Protein AF-A0A257RA95-F1 (afdb_monomer_lite)

Radius of gyration: 23.78 Å; chains: 1; bounding box: 56×45×67 Å

Secondary structure (DSSP, 8-state):
-EEEETT---SS-HHHHHHHHHHHHHHHSS-----EEESSSS-EEE-SS-PPP---EEEE-SSTTTT-EEEEEE---HHHHTT-EEEEE-GGG-SHHHHHHHHHHHHHHHTTTT-SSEEEEEEEEESSHHHHHHHHHHHHTTTTTTS-SS--TT---EE-HHHHHHHHHHHHHSSBBTTTBBS-SEEEEEEEEEEE-TT-EEEEEEEE-SS--EEEEEEETTEEEE----S-GGGGPPP--GGGS-S--EEEESSS-HHHHHHHHTTS-TT--EEEES--EE--HHHHHHHHHHHHTT----HHHHHS-EE-B-PPPPPTTSS-S---B--GGGSHHHHHHHHHTT----

Foldseek 3Di:
DKEAAQPDDDPDDPQVVVQVVQQCCQVVDLFDQDDWDDPDPPDTDGPVRNDDDDDDYHYDDDPVCNQKIKDKDFPDDPQQVVQKDKDWDWPVCPDPVSVLVVLLVSLVVNACQQFDPWAKEKEKADADRVRQSVVSVCVQLVVCVPAACDDDPVFAKHWPPVVFVVSLQSQQPNQRARPQGGGRNYPTYTYMYGGHDNGTIMMIIGTDHPPSDMKMWMQGPVGTGIHDDDPCPVVVDDPDDVVNVDDDEAEAELPDFPVVSVVVVVVDDPPHHYDYDDDAAEDEDVRLVVQVVCVVVVVFHDVNQQGHAYFHWDFGHAPPPHPGGDIDGHRPVSCVVRCVVNVVSRGNPD

Sequence (350 aa):
FGKKGQRVWVDCDEEEALSYGVFRTFTERNLRYSQMAPLSMFEEKNTGNNLPVQFDILAAPGEHHAEEFEFMFIAKGGGSANKSFLYQETRAVLTPEKLMAFIEAKAKTLGTSACPPYHLSIVIGGTSAELTMKTVKLASTKWLDELPTQGSTAGHAFRDIEMEQKVLEMTRHIGIGAQFGGKYFCHDVRVIRLPRHGASLPVGIGVSCSADRQVKAKITREGVFLERLETDPAQYLPEITDQHLGGEVVKIDLNQPMKQILAQLSQHPVKTRVALTGTIVVARDIAHAELKKRLDRGEGLPDYLKNHPVYYAGPAKTPAGLPTGSFGPTTAGRMDSYVDEFQKAGGSLI

Structure (mmCIF, N/CA/C/O backbone):
data_AF-A0A257RA95-F1
#
_entry.id   AF-A0A257RA95-F1
#
loop_
_atom_site.group_PDB
_atom_site.id
_atom_site.type_symbol
_atom_site.label_atom_id
_atom_site.label_alt_id
_atom_site.label_comp_id
_atom_site.label_asym_id
_atom_site.label_entity_id
_atom_site.label_seq_id
_atom_site.pdbx_PDB_ins_code
_atom_site.Cartn_x
_atom_site.Cartn_y
_atom_site.Cartn_z
_atom_site.occupancy
_atom_site.B_iso_or_equiv
_atom_site.auth_seq_id
_atom_site.auth_comp_id
_atom_site.auth_asym_id
_atom_site.auth_atom_id
_atom_site.pdbx_PDB_model_num
ATOM 1 N N . PHE A 1 1 ? 0.261 -5.315 -15.802 1.00 93.19 1 PHE A N 1
ATOM 2 C CA . PHE A 1 1 ? 1.429 -4.959 -16.632 1.00 93.19 1 PHE A CA 1
ATOM 3 C C . PHE A 1 1 ? 1.753 -6.159 -17.499 1.00 93.19 1 PHE A C 1
ATOM 5 O O . PHE A 1 1 ? 1.633 -7.271 -17.000 1.00 93.19 1 PHE A O 1
ATOM 12 N N . GLY A 1 2 ? 2.153 -5.968 -18.749 1.00 93.00 2 GLY A N 1
ATOM 13 C CA . GLY A 1 2 ? 2.580 -7.063 -19.611 1.00 93.00 2 GLY A CA 1
ATOM 14 C C . GLY A 1 2 ? 3.482 -6.608 -20.747 1.00 93.00 2 GLY A C 1
ATOM 15 O O . GLY A 1 2 ? 3.614 -5.412 -21.017 1.00 93.00 2 GLY A O 1
ATOM 16 N N . LYS A 1 3 ? 4.106 -7.581 -21.401 1.00 93.88 3 LYS A N 1
ATOM 17 C CA . LYS A 1 3 ? 4.891 -7.406 -22.618 1.00 93.88 3 LYS A CA 1
ATOM 18 C C . LYS A 1 3 ? 4.415 -8.407 -23.661 1.00 93.88 3 LYS A C 1
ATOM 20 O O . LYS A 1 3 ? 4.450 -9.607 -23.415 1.00 93.88 3 LYS A O 1
ATOM 25 N N . LYS A 1 4 ? 3.977 -7.913 -24.815 1.00 95.44 4 LYS A N 1
ATOM 26 C CA . LYS A 1 4 ? 3.520 -8.737 -25.935 1.00 95.44 4 LYS A CA 1
ATOM 27 C C . LYS A 1 4 ? 4.611 -8.831 -26.993 1.00 95.44 4 LYS A C 1
ATOM 29 O O . LYS A 1 4 ? 5.036 -7.804 -27.530 1.00 95.44 4 LYS A O 1
ATOM 34 N N . GLY A 1 5 ? 5.062 -10.048 -27.279 1.00 95.44 5 GLY A N 1
ATOM 35 C CA . GLY A 1 5 ? 5.982 -10.331 -28.370 1.00 95.44 5 GLY A CA 1
ATOM 36 C C . GLY A 1 5 ? 5.391 -9.949 -29.728 1.00 95.44 5 GLY A C 1
ATOM 37 O O . GLY A 1 5 ? 4.196 -10.097 -29.971 1.00 95.44 5 GLY A O 1
ATOM 38 N N . GLN A 1 6 ? 6.237 -9.462 -30.636 1.00 94.06 6 GLN A N 1
ATOM 39 C CA . GLN A 1 6 ? 5.827 -8.998 -31.971 1.00 94.06 6 GLN A CA 1
ATOM 40 C C . GLN A 1 6 ? 5.177 -10.076 -32.866 1.00 94.06 6 GLN A C 1
ATOM 42 O O . GLN A 1 6 ? 4.555 -9.735 -33.869 1.00 94.06 6 GLN A O 1
ATOM 47 N N . ARG A 1 7 ? 5.317 -11.366 -32.529 1.00 94.00 7 ARG A N 1
ATOM 48 C CA . ARG A 1 7 ? 4.711 -12.509 -33.239 1.00 94.00 7 ARG A CA 1
ATOM 49 C C . ARG A 1 7 ? 3.554 -13.146 -32.463 1.00 94.00 7 ARG A C 1
ATOM 51 O O . ARG A 1 7 ? 3.122 -14.241 -32.809 1.00 94.00 7 ARG A O 1
ATOM 58 N N . VAL A 1 8 ? 3.065 -12.490 -31.412 1.00 94.69 8 VAL A N 1
ATOM 59 C CA . VAL A 1 8 ? 1.859 -12.909 -30.695 1.00 94.69 8 VAL A CA 1
ATOM 60 C C . VAL A 1 8 ? 0.660 -12.168 -31.273 1.00 94.69 8 VAL A C 1
ATOM 62 O O . VAL A 1 8 ? 0.586 -10.939 -31.211 1.00 94.69 8 VAL A O 1
ATOM 65 N N . TRP A 1 9 ? -0.299 -12.927 -31.796 1.00 94.44 9 TRP A N 1
ATOM 66 C CA . TRP A 1 9 ? -1.580 -12.410 -32.264 1.00 94.44 9 TRP A CA 1
ATOM 67 C C . TRP A 1 9 ? -2.702 -12.924 -31.370 1.00 94.44 9 TRP A C 1
ATOM 69 O O . TRP A 1 9 ? -2.791 -14.121 -31.102 1.00 94.44 9 TRP A O 1
ATOM 79 N N . VAL A 1 10 ? -3.544 -12.003 -30.908 1.00 95.06 10 VAL A N 1
ATOM 80 C CA . VAL A 1 10 ? -4.719 -12.289 -30.085 1.00 95.06 10 VAL A CA 1
ATOM 81 C C . VAL A 1 10 ? -5.939 -11.813 -30.860 1.00 95.06 10 VAL A C 1
ATOM 83 O O . VAL A 1 10 ? -6.012 -10.646 -31.231 1.00 95.06 10 VAL A O 1
ATOM 86 N N . ASP A 1 11 ? -6.868 -12.727 -31.132 1.00 95.06 11 ASP A N 1
ATOM 87 C CA . ASP A 1 11 ? -8.057 -12.487 -31.966 1.00 95.06 11 ASP A CA 1
ATOM 88 C C . ASP A 1 11 ? -9.250 -11.941 -31.150 1.00 95.06 11 ASP A C 1
ATOM 90 O O . ASP A 1 11 ? -10.409 -12.271 -31.385 1.00 95.06 11 ASP A O 1
ATOM 94 N N . CYS A 1 12 ? -8.964 -11.158 -30.105 1.00 95.19 12 CYS A N 1
ATOM 95 C CA . CYS A 1 12 ? -9.964 -10.520 -29.251 1.00 95.19 12 CYS A CA 1
ATOM 96 C C . CYS A 1 12 ? -9.406 -9.259 -28.574 1.00 95.19 12 CYS A C 1
ATOM 98 O O . CYS A 1 12 ? -8.215 -8.956 -28.673 1.00 95.19 12 CYS A O 1
ATOM 100 N N . ASP A 1 13 ? -10.273 -8.531 -27.866 1.00 96.75 13 ASP A N 1
ATOM 101 C CA . ASP A 1 13 ? -9.854 -7.445 -26.983 1.00 96.75 13 ASP A CA 1
ATOM 102 C C . ASP A 1 13 ? -9.179 -8.020 -25.722 1.00 96.75 13 ASP A C 1
ATOM 104 O O . ASP A 1 13 ? -9.799 -8.672 -24.874 1.00 96.75 13 ASP A O 1
ATOM 108 N N . GLU A 1 14 ? -7.869 -7.794 -25.616 1.00 96.00 14 GLU A N 1
ATOM 109 C CA . GLU A 1 14 ? -7.028 -8.274 -24.517 1.00 96.00 14 GLU A CA 1
ATOM 110 C C . GLU A 1 14 ? -7.438 -7.677 -23.160 1.00 96.00 14 GLU A C 1
ATOM 112 O O . GLU A 1 14 ? -7.357 -8.361 -22.133 1.00 96.00 14 GLU A O 1
ATOM 117 N N . GLU A 1 15 ? -7.876 -6.416 -23.132 1.00 97.44 15 GLU A N 1
ATOM 118 C CA . GLU A 1 15 ? -8.305 -5.747 -21.905 1.00 97.44 15 GLU A CA 1
ATOM 119 C C . GLU A 1 15 ? -9.646 -6.298 -21.432 1.00 97.44 15 GLU A C 1
ATOM 121 O O . GLU A 1 15 ? -9.795 -6.592 -20.240 1.00 97.44 15 GLU A O 1
ATOM 126 N N . GLU A 1 16 ? -10.591 -6.517 -22.347 1.00 97.94 16 GLU A N 1
ATOM 127 C CA . GLU A 1 16 ? -11.878 -7.143 -22.037 1.00 97.94 16 GLU A CA 1
ATOM 128 C C . GLU A 1 16 ? -11.685 -8.569 -21.502 1.00 97.94 16 GLU A C 1
ATOM 130 O O . GLU A 1 16 ? -12.202 -8.912 -20.432 1.00 97.94 16 GLU A O 1
ATOM 135 N N . ALA A 1 17 ? -10.880 -9.386 -22.190 1.00 97.19 17 ALA A N 1
ATOM 136 C CA . ALA A 1 17 ? -10.634 -10.775 -21.809 1.00 97.19 17 ALA A CA 1
ATOM 137 C C . ALA A 1 17 ? -9.998 -10.892 -20.411 1.00 97.19 17 ALA A C 1
ATOM 139 O O . ALA A 1 17 ? -10.448 -11.688 -19.575 1.00 97.19 17 ALA A O 1
ATOM 140 N N . LEU A 1 18 ? -8.983 -10.071 -20.111 1.00 96.81 18 LEU A N 1
ATOM 141 C CA . LEU A 1 18 ? -8.365 -10.048 -18.781 1.00 96.81 18 LEU A CA 1
ATOM 142 C C . LEU A 1 18 ? -9.307 -9.462 -17.719 1.00 96.81 18 LEU A C 1
ATOM 144 O O . LEU A 1 18 ? -9.369 -9.985 -16.600 1.00 96.81 18 LEU A O 1
ATOM 148 N N . SER A 1 19 ? -10.075 -8.422 -18.055 1.00 98.19 19 SER A N 1
ATOM 149 C CA . SER A 1 19 ? -11.081 -7.839 -17.158 1.00 98.19 19 SER A CA 1
ATOM 150 C C . SER A 1 19 ? -12.153 -8.853 -16.776 1.00 98.19 19 SER A C 1
ATOM 152 O O . SER A 1 19 ? -12.548 -8.912 -15.611 1.00 98.19 19 SER A O 1
ATOM 154 N N . TYR A 1 20 ? -12.577 -9.706 -17.709 1.00 98.31 20 TYR A N 1
ATOM 155 C CA . TYR A 1 20 ? -13.530 -10.778 -17.438 1.00 98.31 20 TYR A CA 1
ATOM 156 C C . TYR A 1 20 ? -12.975 -11.813 -16.447 1.00 98.31 20 TYR A C 1
ATOM 158 O O . TYR A 1 20 ? -13.670 -12.213 -15.510 1.00 98.31 20 TYR A O 1
ATOM 166 N N . GLY A 1 21 ? -11.698 -12.193 -16.570 1.00 98.06 21 GLY A N 1
ATOM 167 C CA . GLY A 1 21 ? -11.032 -13.060 -15.591 1.00 98.06 21 GLY A CA 1
ATOM 168 C C . GLY A 1 21 ? -10.993 -12.453 -14.180 1.00 98.06 21 GLY A C 1
ATOM 169 O O . GLY A 1 21 ? -11.250 -13.142 -13.184 1.00 98.06 21 GLY A O 1
ATOM 170 N N . VAL A 1 22 ? -10.744 -11.142 -14.086 1.00 98.19 22 VAL A N 1
ATOM 171 C CA . VAL A 1 22 ? -10.802 -10.404 -12.814 1.00 98.19 22 VAL A CA 1
ATOM 172 C C . VAL A 1 22 ? -12.232 -10.351 -12.277 1.00 98.19 22 VAL A C 1
ATOM 174 O O . VAL A 1 22 ? -12.445 -10.692 -11.113 1.00 98.19 22 VAL A O 1
ATOM 177 N N . PHE A 1 23 ? -13.215 -9.999 -13.108 1.00 98.62 23 PHE A N 1
ATOM 178 C CA . PHE A 1 23 ? -14.632 -9.974 -12.741 1.00 98.62 23 PHE A CA 1
ATOM 179 C C . PHE A 1 23 ? -15.074 -11.306 -12.139 1.00 98.62 23 PHE A C 1
ATOM 181 O O . PHE A 1 23 ? -15.608 -11.335 -11.029 1.00 98.62 23 PHE A O 1
ATOM 188 N N . ARG A 1 24 ? -14.792 -12.417 -12.827 1.00 98.44 24 ARG A N 1
ATOM 189 C CA . ARG A 1 24 ? -15.102 -13.767 -12.346 1.00 98.44 24 ARG A CA 1
ATOM 190 C C . ARG A 1 24 ? -14.458 -14.047 -10.999 1.00 98.44 24 ARG A C 1
ATOM 192 O O . ARG A 1 24 ? -15.141 -14.413 -10.052 1.00 98.44 24 ARG A O 1
ATOM 199 N N . THR A 1 25 ? -13.160 -13.787 -10.866 1.00 98.00 25 THR A N 1
ATOM 200 C CA . THR A 1 25 ? -12.443 -14.018 -9.604 1.00 98.00 25 THR A CA 1
ATOM 201 C C . THR A 1 25 ? -13.059 -13.224 -8.451 1.00 98.00 25 THR A C 1
ATOM 203 O O . THR A 1 25 ? -13.291 -13.769 -7.373 1.00 98.00 25 THR A O 1
ATOM 206 N N . PHE A 1 26 ? -13.360 -11.941 -8.659 1.00 98.19 26 PHE A N 1
ATOM 207 C CA . PHE A 1 26 ? -13.915 -11.092 -7.608 1.00 98.19 26 PHE A CA 1
ATOM 208 C C . PHE A 1 26 ? -15.375 -11.399 -7.296 1.00 98.19 26 PHE A C 1
ATOM 210 O O . PHE A 1 26 ? -15.767 -11.218 -6.146 1.00 98.19 26 PHE A O 1
ATOM 217 N N . THR A 1 27 ? -16.169 -11.880 -8.252 1.00 97.62 27 THR A N 1
ATOM 218 C CA . THR A 1 27 ? -17.584 -12.228 -8.042 1.00 97.62 27 THR A CA 1
ATOM 219 C C . THR A 1 27 ? -17.766 -13.628 -7.459 1.00 97.62 27 THR A C 1
ATOM 221 O O . THR A 1 27 ? -18.510 -13.775 -6.490 1.00 97.62 27 THR A O 1
ATOM 224 N N . GLU A 1 28 ? -17.013 -14.616 -7.943 1.00 97.50 28 GLU A N 1
ATOM 225 C CA . GLU A 1 28 ? -17.103 -16.029 -7.544 1.00 97.50 28 GLU A CA 1
ATOM 226 C C . GLU A 1 28 ? -16.339 -16.348 -6.243 1.00 97.50 28 GLU A C 1
ATOM 228 O O . GLU A 1 28 ? -16.613 -17.355 -5.591 1.00 97.50 28 GLU A O 1
ATOM 233 N N . ARG A 1 29 ? -15.367 -15.516 -5.836 1.00 97.50 29 ARG A N 1
ATOM 234 C CA . ARG A 1 29 ? -14.592 -15.710 -4.594 1.00 97.50 29 ARG A CA 1
ATOM 235 C C . ARG A 1 29 ? -14.956 -14.697 -3.520 1.00 97.50 29 ARG A C 1
ATOM 237 O O . ARG A 1 29 ? -15.495 -13.628 -3.795 1.00 97.50 29 ARG A O 1
ATOM 244 N N . ASN A 1 30 ? -14.584 -15.003 -2.280 1.00 97.81 30 ASN A N 1
ATOM 245 C CA . ASN A 1 30 ? -14.860 -14.187 -1.093 1.00 97.81 30 ASN A CA 1
ATOM 246 C C . ASN A 1 30 ? -13.901 -12.983 -0.956 1.00 97.81 30 ASN A C 1
ATOM 248 O O . ASN A 1 30 ? -13.272 -12.776 0.078 1.00 97.81 30 ASN A O 1
ATOM 252 N N . LEU A 1 31 ? -13.753 -12.204 -2.032 1.00 98.06 31 LEU A N 1
ATOM 253 C CA . LEU A 1 31 ? -12.940 -10.983 -2.093 1.00 98.06 31 LEU A CA 1
ATOM 254 C C . LEU A 1 31 ? -13.793 -9.732 -1.813 1.00 98.06 31 LEU A C 1
ATOM 256 O O . LEU A 1 31 ? -14.970 -9.834 -1.466 1.00 98.06 31 LEU A O 1
ATOM 260 N N . ARG A 1 32 ? -13.202 -8.536 -1.935 1.00 97.75 32 ARG A N 1
ATOM 261 C CA . ARG A 1 32 ? -13.874 -7.252 -1.672 1.00 97.75 32 ARG A CA 1
ATOM 262 C C . ARG A 1 32 ? -13.884 -6.347 -2.900 1.00 97.75 32 ARG A C 1
ATOM 264 O O . ARG A 1 32 ? -12.833 -6.116 -3.493 1.00 97.75 32 ARG A O 1
ATOM 271 N N . TYR A 1 33 ? -15.034 -5.745 -3.192 1.00 97.94 33 TYR A N 1
ATOM 272 C CA . TYR A 1 33 ? -15.167 -4.694 -4.202 1.00 97.94 33 TYR A CA 1
ATOM 273 C C . TYR A 1 33 ? -14.717 -3.351 -3.632 1.00 97.94 33 TYR A C 1
ATOM 275 O O . TYR A 1 33 ? -15.285 -2.856 -2.659 1.00 97.94 33 TYR A O 1
ATOM 283 N N . SER A 1 34 ? -13.661 -2.782 -4.201 1.00 97.56 34 SER A N 1
ATOM 284 C CA . SER A 1 34 ? -12.969 -1.619 -3.634 1.00 97.56 34 SER A CA 1
ATOM 285 C C . SER A 1 34 ? -12.849 -0.440 -4.600 1.00 97.56 34 SER A C 1
ATOM 287 O O . SER A 1 34 ? -12.290 0.577 -4.203 1.00 97.56 34 SER A O 1
ATOM 289 N N . GLN A 1 35 ? -13.349 -0.566 -5.831 1.00 98.12 35 GLN A N 1
ATOM 290 C CA . GLN A 1 35 ? -13.321 0.514 -6.815 1.00 98.12 35 GLN A CA 1
ATOM 291 C C . GLN A 1 35 ? -14.571 1.383 -6.698 1.00 98.12 35 GLN A C 1
ATOM 293 O O . GLN A 1 35 ? -15.691 0.870 -6.613 1.00 98.12 35 GLN A O 1
ATOM 298 N N . MET A 1 36 ? -14.353 2.694 -6.700 1.00 97.38 36 MET A N 1
ATOM 299 C CA . MET A 1 36 ? -15.388 3.719 -6.670 1.00 97.38 36 MET A CA 1
ATOM 300 C C . MET A 1 36 ? -15.414 4.401 -8.038 1.00 97.38 36 MET A C 1
ATOM 302 O O . MET A 1 36 ? -14.396 4.914 -8.491 1.00 97.38 36 MET A O 1
ATOM 306 N N . ALA A 1 37 ? -16.558 4.356 -8.716 1.00 98.06 37 ALA A N 1
ATOM 307 C CA . ALA A 1 37 ? -16.779 5.066 -9.965 1.00 98.06 37 ALA A CA 1
ATOM 308 C C . ALA A 1 37 ? -17.241 6.501 -9.664 1.00 98.06 37 ALA A C 1
ATOM 310 O O . ALA A 1 37 ? -18.221 6.655 -8.924 1.00 98.06 37 ALA A O 1
ATOM 311 N N . PRO A 1 38 ? -16.591 7.529 -10.236 1.00 97.81 38 PRO A N 1
ATOM 312 C CA . PRO A 1 38 ? -17.059 8.904 -10.128 1.00 97.81 38 PRO A CA 1
ATOM 313 C C . PRO A 1 38 ? -18.306 9.098 -11.002 1.00 97.81 38 PRO A C 1
ATOM 315 O O . PRO A 1 38 ? -18.283 8.813 -12.198 1.00 97.81 38 PRO A O 1
ATOM 318 N N . LEU A 1 39 ? -19.403 9.566 -10.403 1.00 97.50 39 LEU A N 1
ATOM 319 C CA . LEU A 1 39 ? -20.639 9.940 -11.109 1.00 97.50 39 LEU A CA 1
ATOM 320 C C . LEU A 1 39 ? -20.668 11.441 -11.415 1.00 97.50 39 LEU A C 1
ATOM 322 O O . LEU A 1 39 ? -21.173 11.871 -12.449 1.00 97.50 39 LEU A O 1
ATOM 326 N N . SER A 1 40 ? -20.091 12.227 -10.512 1.00 97.50 40 SER A N 1
ATOM 327 C CA . SER A 1 40 ? -19.821 13.653 -10.656 1.00 97.50 40 SER A CA 1
ATOM 328 C C . SER A 1 40 ? -18.512 13.976 -9.927 1.00 97.50 40 SER A C 1
ATOM 330 O O . SER A 1 40 ? -17.794 13.072 -9.503 1.00 97.50 40 SER A O 1
ATOM 332 N N . MET A 1 41 ? -18.179 15.258 -9.761 1.00 95.62 41 MET A N 1
ATOM 333 C CA . MET A 1 41 ? -16.969 15.658 -9.029 1.00 95.62 41 MET A CA 1
ATOM 334 C C . MET A 1 41 ? -16.969 15.191 -7.561 1.00 95.62 41 MET A C 1
ATOM 336 O O . MET A 1 41 ? -15.905 14.976 -6.989 1.00 95.62 41 MET A O 1
ATOM 340 N N . PHE A 1 42 ? -18.147 15.048 -6.943 1.00 94.06 42 PHE A N 1
ATOM 341 C CA . PHE A 1 42 ? -18.275 14.777 -5.504 1.00 94.06 42 PHE A CA 1
ATOM 342 C C . PHE A 1 42 ? -19.083 13.517 -5.177 1.00 94.06 42 PHE A C 1
ATOM 344 O O . PHE A 1 42 ? -19.152 13.120 -4.014 1.00 94.06 42 PHE A O 1
ATOM 351 N N . GLU A 1 43 ? -19.717 12.905 -6.176 1.00 94.69 43 GLU A N 1
ATOM 352 C CA . GLU A 1 43 ? -20.546 11.718 -5.997 1.00 94.69 43 GLU A CA 1
ATOM 353 C C . GLU A 1 43 ? -19.860 10.499 -6.592 1.00 94.69 43 GLU A C 1
ATOM 355 O O . GLU A 1 43 ? -19.400 10.514 -7.735 1.00 94.69 43 GLU A O 1
ATOM 360 N N . GLU A 1 44 ? -19.855 9.415 -5.825 1.00 97.38 44 GLU A N 1
ATOM 361 C CA . GLU A 1 44 ? -19.232 8.160 -6.214 1.00 97.38 44 GLU A CA 1
ATOM 362 C C . GLU A 1 44 ? -20.149 6.977 -5.916 1.00 97.38 44 GLU A C 1
ATOM 364 O O . GLU A 1 44 ? -20.965 7.000 -4.989 1.00 97.38 44 GLU A O 1
ATOM 369 N N . LYS A 1 45 ? -19.964 5.890 -6.667 1.00 97.19 45 LYS A N 1
ATOM 370 C CA . LYS A 1 45 ? -20.636 4.614 -6.416 1.00 97.19 45 LYS A CA 1
ATOM 371 C C . LYS A 1 45 ? -19.659 3.457 -6.544 1.00 97.19 45 LYS A C 1
ATOM 373 O O . LYS A 1 45 ? -18.861 3.408 -7.472 1.00 97.19 45 LYS A O 1
ATOM 378 N N . ASN A 1 46 ? -19.734 2.494 -5.628 1.00 97.94 46 ASN A N 1
ATOM 379 C CA . ASN A 1 46 ? -18.950 1.268 -5.751 1.00 97.94 46 ASN A CA 1
ATOM 380 C C . ASN A 1 46 ? -19.370 0.503 -7.016 1.00 97.94 46 ASN A C 1
ATOM 382 O O . ASN A 1 46 ? -20.566 0.342 -7.267 1.00 97.94 46 ASN A O 1
ATOM 386 N N . THR A 1 47 ? -18.408 0.003 -7.789 1.00 98.12 47 THR A N 1
ATOM 387 C CA . THR A 1 47 ? -18.698 -0.715 -9.044 1.00 98.12 47 THR A CA 1
ATOM 388 C C . THR A 1 47 ? -19.340 -2.085 -8.829 1.00 98.12 47 THR A C 1
ATOM 390 O O . THR A 1 47 ? -19.880 -2.669 -9.763 1.00 98.12 47 THR A O 1
ATOM 393 N N . GLY A 1 48 ? -19.308 -2.615 -7.602 1.00 97.69 48 GLY A N 1
ATOM 394 C CA . GLY A 1 48 ? -19.946 -3.881 -7.240 1.00 97.69 48 GLY A CA 1
ATOM 395 C C . GLY A 1 48 ? -19.227 -5.124 -7.768 1.00 97.69 48 GLY A C 1
ATOM 396 O O . GLY A 1 48 ? -19.718 -6.233 -7.587 1.00 97.69 48 GLY A O 1
ATOM 397 N N . ASN A 1 49 ? -18.072 -4.956 -8.416 1.00 97.44 49 ASN A N 1
ATOM 398 C CA . ASN A 1 49 ? -17.311 -6.050 -9.025 1.00 97.44 49 ASN A CA 1
ATOM 399 C C . ASN A 1 49 ? -15.781 -5.847 -9.000 1.00 97.44 49 ASN A C 1
ATOM 401 O O . ASN A 1 49 ? -15.045 -6.702 -9.481 1.00 97.44 49 ASN A O 1
ATOM 405 N N . ASN A 1 50 ? -15.296 -4.750 -8.400 1.00 98.44 50 ASN A N 1
ATOM 406 C CA . ASN A 1 50 ? -13.878 -4.369 -8.324 1.00 98.44 50 ASN A CA 1
ATOM 407 C C . ASN A 1 50 ? -13.203 -4.010 -9.664 1.00 98.44 50 ASN A C 1
ATOM 409 O O . ASN A 1 50 ? -11.980 -3.891 -9.698 1.00 98.44 50 ASN A O 1
ATOM 413 N N . LEU A 1 51 ? -13.972 -3.812 -10.734 1.00 98.12 51 LEU A N 1
ATOM 414 C CA . LEU A 1 51 ? -13.497 -3.213 -11.984 1.00 98.12 51 LEU A CA 1
ATOM 415 C C . LEU A 1 51 ? -13.552 -1.673 -11.906 1.00 98.12 51 LEU A C 1
ATOM 417 O O . LEU A 1 51 ? -14.276 -1.160 -11.042 1.00 98.12 51 LEU A O 1
ATOM 421 N N . PRO A 1 52 ? -12.831 -0.931 -12.773 1.00 98.00 52 PRO A N 1
ATOM 422 C CA . PRO A 1 52 ? -11.959 -1.402 -13.864 1.00 98.00 52 PRO A CA 1
ATOM 423 C C . PRO A 1 52 ? -10.625 -1.990 -13.384 1.00 98.00 52 PRO A C 1
ATOM 425 O O . PRO A 1 52 ? -10.196 -1.767 -12.249 1.00 98.00 52 PRO A O 1
ATOM 428 N N . VAL A 1 53 ? -9.964 -2.747 -14.263 1.00 96.88 53 VAL A N 1
ATOM 429 C CA . VAL A 1 53 ? -8.549 -3.105 -14.096 1.00 96.88 53 VAL A CA 1
ATOM 430 C C . VAL A 1 53 ? -7.673 -1.961 -14.600 1.00 96.88 53 VAL A C 1
ATOM 432 O O . VAL A 1 53 ? -8.070 -1.204 -15.477 1.00 96.88 53 VAL A O 1
ATOM 435 N N . GLN A 1 54 ? -6.452 -1.848 -14.078 1.00 97.88 54 GLN A N 1
ATOM 436 C CA . GLN A 1 54 ? -5.422 -1.071 -14.762 1.00 97.88 54 GLN A CA 1
ATOM 437 C C . GLN A 1 54 ? -4.738 -1.976 -15.792 1.00 97.88 54 GLN A C 1
ATOM 439 O O . GLN A 1 54 ? -4.050 -2.932 -15.415 1.00 97.88 54 GLN A O 1
ATOM 444 N N . PHE A 1 55 ? -4.902 -1.655 -17.073 1.00 96.44 55 PHE A N 1
ATOM 445 C CA . PHE A 1 55 ? -4.335 -2.398 -18.193 1.00 96.44 55 PHE A CA 1
ATOM 446 C C . PHE A 1 55 ? -3.144 -1.642 -18.803 1.00 96.44 55 PHE A C 1
ATOM 448 O O . PHE A 1 55 ? -3.229 -0.464 -19.129 1.00 96.44 55 PHE A O 1
ATOM 455 N N . ASP A 1 56 ? -1.989 -2.303 -18.887 1.00 96.12 56 ASP A N 1
ATOM 456 C CA . ASP A 1 56 ? -0.737 -1.717 -19.386 1.00 96.12 56 ASP A CA 1
ATOM 457 C C . ASP A 1 56 ? 0.091 -2.836 -20.010 1.00 96.12 56 ASP A C 1
ATOM 459 O O . ASP A 1 56 ? 0.779 -3.577 -19.297 1.00 96.12 56 ASP A O 1
ATOM 463 N N . ILE A 1 57 ? -0.052 -3.001 -21.323 1.00 93.69 57 ILE A N 1
ATOM 464 C CA . ILE A 1 57 ? 0.662 -3.996 -22.121 1.00 93.69 57 ILE A CA 1
ATOM 465 C C . ILE A 1 57 ? 1.531 -3.264 -23.134 1.00 93.69 57 ILE A C 1
ATOM 467 O O . ILE A 1 57 ? 1.047 -2.494 -23.958 1.00 93.69 57 ILE A O 1
ATOM 471 N N . LEU A 1 58 ? 2.835 -3.502 -23.050 1.00 92.69 58 LEU A N 1
ATOM 472 C CA . LEU A 1 58 ? 3.826 -2.913 -23.940 1.00 92.69 58 LEU A CA 1
ATOM 473 C C . LEU A 1 58 ? 4.180 -3.899 -25.051 1.00 92.69 58 LEU A C 1
ATOM 475 O O . LEU A 1 58 ? 4.228 -5.105 -24.820 1.00 92.69 58 LEU A O 1
ATOM 479 N N . ALA A 1 59 ? 4.520 -3.400 -26.234 1.00 91.56 59 ALA A N 1
ATOM 480 C CA . ALA A 1 59 ? 5.213 -4.224 -27.218 1.00 91.56 59 ALA A CA 1
ATOM 481 C C . ALA A 1 59 ? 6.616 -4.578 -26.690 1.00 91.56 59 ALA A C 1
ATOM 483 O O . ALA A 1 59 ? 7.341 -3.701 -26.210 1.00 91.56 59 ALA A O 1
ATOM 484 N N . ALA A 1 60 ? 7.006 -5.850 -26.768 1.00 83.25 60 ALA A N 1
ATOM 485 C CA . ALA A 1 60 ? 8.378 -6.272 -26.512 1.00 83.25 60 ALA A CA 1
ATOM 486 C C . ALA A 1 60 ? 9.219 -6.034 -27.783 1.00 83.25 60 ALA A C 1
ATOM 488 O O . ALA A 1 60 ? 8.932 -6.652 -28.811 1.00 83.25 60 ALA A O 1
ATOM 489 N N . PRO A 1 61 ? 10.225 -5.139 -27.765 1.00 67.31 61 PRO A N 1
ATOM 490 C CA . PRO A 1 61 ? 11.053 -4.903 -28.941 1.00 67.31 61 PRO A CA 1
ATOM 491 C C . PRO A 1 61 ? 12.059 -6.045 -29.152 1.00 67.31 61 PRO A C 1
ATOM 493 O O . PRO A 1 61 ? 12.707 -6.491 -28.207 1.00 67.31 61 PRO A O 1
ATOM 496 N N . GLY A 1 62 ? 12.253 -6.442 -30.412 1.00 65.94 62 GLY A N 1
ATOM 497 C CA . GLY A 1 62 ? 13.323 -7.350 -30.835 1.00 65.94 62 GLY A CA 1
ATOM 498 C C . GLY A 1 62 ? 12.916 -8.819 -30.988 1.00 65.94 62 GLY A C 1
ATOM 499 O O . GLY A 1 62 ? 11.744 -9.185 -30.929 1.00 65.94 62 GLY A O 1
ATOM 500 N N . GLU A 1 63 ? 13.909 -9.670 -31.252 1.00 74.44 63 GLU A N 1
ATOM 501 C CA . GLU A 1 63 ? 13.716 -11.120 -31.426 1.00 74.44 63 GLU A CA 1
ATOM 502 C C . GLU A 1 63 ? 13.627 -11.880 -30.094 1.00 74.44 63 GLU A C 1
ATOM 504 O O . GLU A 1 63 ? 13.094 -12.987 -30.037 1.00 74.44 63 GLU A O 1
ATOM 509 N N . HIS A 1 64 ? 14.109 -11.273 -29.009 1.00 68.19 64 HIS A N 1
ATOM 510 C CA . HIS A 1 64 ? 14.088 -11.862 -27.677 1.00 68.19 64 HIS A CA 1
ATOM 511 C C . HIS A 1 64 ? 12.646 -11.929 -27.144 1.00 68.19 64 HIS A C 1
ATOM 513 O O . HIS A 1 64 ? 11.992 -10.897 -27.007 1.00 68.19 64 HIS A O 1
ATOM 519 N N . HIS A 1 65 ? 12.151 -13.141 -26.866 1.00 83.25 65 HIS A N 1
ATOM 520 C CA . HIS A 1 65 ? 10.755 -13.423 -26.484 1.00 83.25 65 HIS A CA 1
ATOM 521 C C . HIS A 1 65 ? 9.701 -12.911 -27.488 1.00 83.25 65 HIS A C 1
ATOM 523 O O . HIS A 1 65 ? 8.568 -12.610 -27.118 1.00 83.25 65 HIS A O 1
ATOM 529 N N . ALA A 1 66 ? 10.041 -12.842 -28.783 1.00 91.00 66 ALA A N 1
ATOM 530 C CA . ALA A 1 66 ? 9.129 -12.357 -29.827 1.00 91.00 66 ALA A CA 1
ATOM 531 C C . ALA A 1 66 ? 7.821 -13.162 -29.944 1.00 91.00 66 ALA A C 1
ATOM 533 O O . ALA A 1 66 ? 6.850 -12.665 -30.510 1.00 91.00 66 ALA A O 1
ATOM 534 N N . GLU A 1 67 ? 7.804 -14.387 -29.425 1.00 94.06 67 GLU A N 1
ATOM 535 C CA . GLU A 1 67 ? 6.694 -15.343 -29.498 1.00 94.06 67 GLU A CA 1
ATOM 536 C C . GLU A 1 67 ? 6.035 -15.583 -28.133 1.00 94.06 67 GLU A C 1
ATOM 538 O O . GLU A 1 67 ? 5.234 -16.504 -27.990 1.00 94.06 67 GLU A O 1
ATOM 543 N N . GLU A 1 68 ? 6.378 -14.773 -27.126 1.00 95.19 68 GLU A N 1
ATOM 544 C CA . GLU A 1 68 ? 5.830 -14.883 -25.776 1.00 95.19 68 GLU A CA 1
ATOM 545 C C . GLU A 1 68 ? 4.951 -13.677 -25.441 1.00 95.19 68 GLU A C 1
ATOM 547 O O . GLU A 1 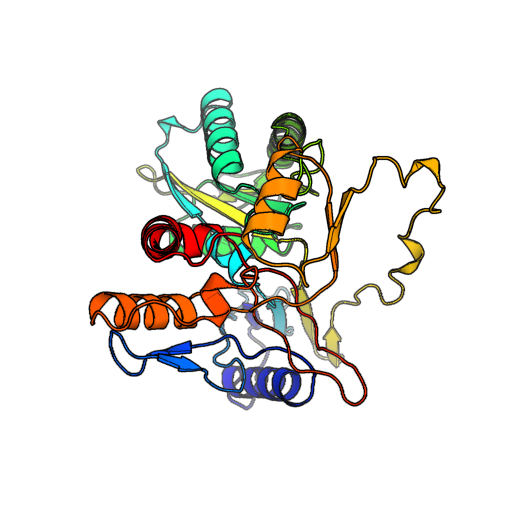68 ? 5.199 -12.543 -25.861 1.00 95.19 68 GLU A O 1
ATOM 552 N N . PHE A 1 69 ? 3.914 -13.929 -24.650 1.00 96.00 69 PHE A N 1
ATOM 553 C CA . PHE A 1 69 ? 3.101 -12.894 -24.031 1.00 96.00 69 PHE A CA 1
ATOM 554 C C . PHE A 1 69 ? 3.293 -12.962 -22.522 1.00 96.00 69 PHE A C 1
ATOM 556 O O . PHE A 1 69 ? 2.788 -13.871 -21.871 1.00 96.00 69 PHE A O 1
ATOM 563 N N . GLU A 1 70 ? 4.037 -12.017 -21.961 1.00 95.31 70 GLU A N 1
ATOM 564 C CA . GLU A 1 70 ? 4.377 -11.978 -20.544 1.00 95.31 70 GLU A CA 1
ATOM 565 C C . GLU A 1 70 ? 3.451 -11.043 -19.770 1.00 95.31 70 GLU A C 1
ATOM 567 O O . GLU A 1 70 ? 3.109 -9.949 -20.224 1.00 95.31 70 GLU A O 1
ATOM 572 N N . PHE A 1 71 ? 3.118 -11.431 -18.545 1.00 96.56 71 PHE A N 1
ATOM 573 C CA . PHE A 1 71 ? 2.268 -10.672 -17.645 1.00 96.56 71 PHE A CA 1
ATOM 574 C C . PHE A 1 71 ? 2.875 -10.602 -16.250 1.00 96.56 71 PHE A C 1
ATOM 576 O O . PHE A 1 71 ? 3.474 -11.548 -15.743 1.00 96.56 71 PHE A O 1
ATOM 583 N N . MET A 1 72 ? 2.621 -9.477 -15.596 1.00 97.00 72 MET A N 1
ATOM 584 C CA . MET A 1 72 ? 2.688 -9.325 -14.155 1.00 97.00 72 MET A CA 1
ATOM 585 C C . MET A 1 72 ? 1.318 -8.849 -13.674 1.00 97.00 72 MET A C 1
ATOM 587 O O . MET A 1 72 ? 0.918 -7.697 -13.914 1.00 97.00 72 MET A O 1
ATOM 591 N N . PHE A 1 73 ? 0.605 -9.737 -12.986 1.00 98.38 73 PHE A N 1
ATOM 592 C CA . PHE A 1 73 ? -0.640 -9.410 -12.300 1.00 98.38 73 PHE A CA 1
ATOM 593 C C . PHE A 1 73 ? -0.320 -8.921 -10.893 1.00 98.38 73 PHE A C 1
ATOM 595 O O . PHE A 1 73 ? 0.487 -9.528 -10.199 1.00 98.38 73 PHE A O 1
ATOM 602 N N . ILE A 1 74 ? -0.935 -7.815 -10.465 1.00 98.56 74 ILE A N 1
ATOM 603 C CA . ILE A 1 74 ? -0.656 -7.191 -9.165 1.00 98.56 74 ILE A CA 1
ATOM 604 C C . ILE A 1 74 ? -1.982 -6.852 -8.485 1.00 98.56 74 ILE A C 1
ATOM 606 O O . ILE A 1 74 ? -2.714 -5.973 -8.938 1.00 98.56 74 ILE A O 1
ATOM 610 N N . ALA A 1 75 ? -2.269 -7.486 -7.348 1.00 98.25 75 ALA A N 1
ATOM 611 C CA . ALA A 1 75 ? -3.420 -7.142 -6.517 1.00 98.25 75 ALA A CA 1
ATOM 612 C C . ALA A 1 75 ? -3.019 -6.064 -5.494 1.00 98.25 75 ALA A C 1
ATOM 614 O O . ALA A 1 75 ? -2.822 -6.338 -4.303 1.00 98.25 75 ALA A O 1
ATOM 615 N N . LYS A 1 76 ? -2.856 -4.812 -5.944 1.00 98.38 76 LYS A N 1
ATOM 616 C CA . LYS A 1 76 ? -2.294 -3.752 -5.092 1.00 98.38 76 LYS A CA 1
ATOM 617 C C . LYS A 1 76 ? -3.299 -3.238 -4.058 1.00 98.38 76 LYS A C 1
ATOM 619 O O . LYS A 1 76 ? -4.388 -2.784 -4.391 1.00 98.38 76 LYS A O 1
ATOM 624 N N . GLY A 1 77 ? -2.924 -3.283 -2.779 1.00 97.38 77 GLY A N 1
ATOM 625 C CA . GLY A 1 77 ? -3.737 -2.717 -1.701 1.00 97.38 77 GLY A CA 1
ATOM 626 C C . GLY A 1 77 ? -3.650 -1.189 -1.659 1.00 97.38 77 GLY A C 1
ATOM 627 O O . GLY A 1 77 ? -2.547 -0.642 -1.719 1.00 97.38 77 GLY A O 1
ATOM 628 N N . GLY A 1 78 ? -4.787 -0.509 -1.473 1.00 95.25 78 GLY A N 1
ATOM 629 C CA . GLY A 1 78 ? -4.865 0.960 -1.450 1.00 95.25 78 GLY A CA 1
ATOM 630 C C . GLY A 1 78 ? -3.908 1.626 -0.452 1.00 95.25 78 GLY A C 1
ATOM 631 O O . GLY A 1 78 ? -3.229 2.578 -0.809 1.00 95.25 78 GLY A O 1
ATOM 632 N N . GLY A 1 79 ? -3.743 1.071 0.757 1.00 94.88 79 GLY A N 1
ATOM 633 C CA . GLY A 1 79 ? -2.799 1.610 1.751 1.00 94.88 79 GLY A CA 1
ATOM 634 C C . GLY A 1 79 ? -1.351 1.656 1.247 1.00 94.88 79 GLY A C 1
ATOM 635 O O . GLY A 1 79 ? -0.689 2.680 1.362 1.00 94.88 79 GLY A O 1
ATOM 636 N N . SER A 1 80 ? -0.881 0.580 0.609 1.00 97.19 80 SER A N 1
ATOM 637 C CA . SER A 1 80 ? 0.449 0.540 -0.018 1.00 97.19 80 SER A CA 1
ATOM 638 C C . SER A 1 80 ? 0.538 1.360 -1.310 1.00 97.19 80 SER A C 1
ATOM 640 O O . SER A 1 80 ? 1.598 1.892 -1.625 1.00 97.19 80 SER A O 1
ATOM 642 N N . ALA A 1 81 ? -0.562 1.498 -2.061 1.00 97.94 81 ALA A N 1
ATOM 643 C CA . ALA A 1 81 ? -0.614 2.371 -3.233 1.00 97.94 81 ALA A CA 1
ATOM 644 C C . ALA A 1 81 ? -0.425 3.842 -2.826 1.00 97.94 81 ALA A C 1
ATOM 646 O O . ALA A 1 81 ? 0.429 4.515 -3.396 1.00 97.94 81 ALA A O 1
ATOM 647 N N . ASN A 1 82 ? -1.098 4.276 -1.755 1.00 97.50 82 ASN A N 1
ATOM 648 C CA . ASN A 1 82 ? -0.984 5.616 -1.168 1.00 97.50 82 ASN A CA 1
ATOM 649 C C . ASN A 1 82 ? 0.406 5.912 -0.576 1.00 97.50 82 ASN A C 1
ATOM 651 O O . ASN A 1 82 ? 0.713 7.058 -0.264 1.00 97.50 82 ASN A O 1
ATOM 655 N N . LYS A 1 83 ? 1.251 4.887 -0.409 1.00 97.94 83 LYS A N 1
ATOM 656 C CA . LYS A 1 83 ? 2.659 5.000 -0.002 1.00 97.94 83 LYS A CA 1
ATOM 657 C C . LYS A 1 83 ? 3.611 4.832 -1.177 1.00 97.94 83 LYS A C 1
ATOM 659 O O . LYS A 1 83 ? 4.671 4.238 -1.037 1.00 97.94 83 LYS A O 1
ATOM 664 N N . SER A 1 84 ? 3.203 5.351 -2.332 1.00 98.31 84 SER A N 1
ATOM 665 C CA . SER A 1 84 ? 4.055 5.566 -3.499 1.00 98.31 84 SER A CA 1
ATOM 666 C C . SER A 1 84 ? 4.209 7.075 -3.674 1.00 98.31 84 SER A C 1
ATOM 668 O O . SER A 1 84 ? 3.255 7.755 -4.041 1.00 98.31 84 SER A O 1
ATOM 670 N N . PHE A 1 85 ? 5.390 7.603 -3.375 1.00 98.62 85 PHE A N 1
ATOM 671 C CA . PHE A 1 85 ? 5.671 9.033 -3.369 1.00 98.62 85 PHE A CA 1
ATOM 672 C C . PHE A 1 85 ? 6.660 9.408 -4.461 1.00 98.62 85 PHE A C 1
ATOM 674 O O . PHE A 1 85 ? 7.632 8.692 -4.703 1.00 98.62 85 PHE A O 1
ATOM 681 N N . LEU A 1 86 ? 6.418 10.565 -5.069 1.00 98.75 86 LEU A N 1
ATOM 682 C CA . LEU A 1 86 ? 7.322 11.217 -6.000 1.00 98.75 86 LEU A CA 1
ATOM 683 C C . LEU A 1 86 ? 7.920 12.454 -5.331 1.00 98.75 86 LEU A C 1
ATOM 685 O O . LEU A 1 86 ? 7.195 13.274 -4.769 1.00 98.75 86 LEU A O 1
ATOM 689 N N . TYR A 1 87 ? 9.230 12.613 -5.457 1.00 98.75 87 TYR A N 1
ATOM 690 C CA . TYR A 1 87 ? 9.969 13.783 -5.008 1.00 98.75 87 TYR A CA 1
ATOM 691 C C . TYR A 1 87 ? 10.746 14.362 -6.188 1.00 98.75 87 TYR A C 1
ATOM 693 O O . TYR A 1 87 ? 11.431 13.634 -6.906 1.00 98.75 87 TYR A O 1
ATOM 701 N N . GLN A 1 88 ? 10.623 15.669 -6.402 1.00 98.56 88 GLN A N 1
ATOM 702 C CA . GLN A 1 88 ? 11.383 16.376 -7.428 1.00 98.56 88 GLN A CA 1
ATOM 703 C C . GLN A 1 88 ? 12.664 16.914 -6.803 1.00 98.56 88 GLN A C 1
ATOM 705 O O . GLN A 1 88 ? 12.663 17.965 -6.167 1.00 98.56 88 GLN A O 1
ATOM 710 N N . GLU A 1 89 ? 13.748 16.164 -6.968 1.00 98.56 89 GLU A N 1
ATOM 711 C CA . GLU A 1 89 ? 15.064 16.525 -6.460 1.00 98.56 89 GLU A CA 1
ATOM 712 C C . GLU A 1 89 ? 15.947 17.096 -7.576 1.00 98.56 89 GLU A C 1
ATOM 714 O O . GLU A 1 89 ? 15.590 17.149 -8.758 1.00 98.56 89 GLU A O 1
ATOM 719 N N . THR A 1 90 ? 17.150 17.522 -7.200 1.00 98.31 90 THR A N 1
ATOM 720 C CA . THR A 1 90 ? 18.162 18.024 -8.136 1.00 98.31 90 THR A CA 1
ATOM 721 C C . THR A 1 90 ? 19.456 17.226 -8.018 1.00 98.31 90 THR A C 1
ATOM 723 O O . THR A 1 90 ? 19.662 16.457 -7.078 1.00 98.31 90 THR A O 1
ATOM 726 N N . ARG A 1 91 ? 20.402 17.449 -8.939 1.00 97.56 91 ARG A N 1
ATOM 727 C CA . ARG A 1 91 ? 21.748 16.847 -8.881 1.00 97.56 91 ARG A CA 1
ATOM 728 C C . ARG A 1 91 ? 22.458 17.066 -7.532 1.00 97.56 91 ARG A C 1
ATOM 730 O O . ARG A 1 91 ? 23.338 16.271 -7.198 1.00 97.56 91 ARG A O 1
ATOM 737 N N . ALA A 1 92 ? 22.086 18.094 -6.766 1.00 97.62 92 ALA A N 1
ATOM 738 C CA . ALA A 1 92 ? 22.688 18.412 -5.476 1.00 97.62 92 ALA A CA 1
ATOM 739 C C . ALA A 1 92 ? 22.505 17.314 -4.413 1.00 97.62 92 ALA A C 1
ATOM 741 O O . ALA A 1 92 ? 23.351 17.216 -3.524 1.00 97.62 92 ALA A O 1
ATOM 742 N N . VAL A 1 93 ? 21.454 16.484 -4.508 1.00 97.69 93 VAL A N 1
ATOM 743 C CA . VAL A 1 93 ? 21.222 15.364 -3.574 1.00 97.69 93 VAL A CA 1
ATOM 744 C C . VAL A 1 93 ? 22.107 14.150 -3.879 1.00 97.69 93 VAL A C 1
ATOM 746 O O . VAL A 1 93 ? 22.296 13.304 -3.016 1.00 97.69 93 VAL A O 1
ATOM 749 N N . LEU A 1 94 ? 22.675 14.054 -5.091 1.00 97.06 94 LEU A N 1
ATOM 750 C CA . LEU A 1 94 ? 23.492 12.915 -5.534 1.00 97.06 94 LEU A CA 1
ATOM 751 C C . LEU A 1 94 ? 24.929 12.987 -4.989 1.00 97.06 94 LEU A C 1
ATOM 753 O O . LEU A 1 94 ? 25.902 13.044 -5.748 1.00 97.06 94 LEU A O 1
ATOM 757 N N . THR A 1 95 ? 25.046 12.998 -3.667 1.00 97.44 95 THR A N 1
ATOM 758 C CA . THR A 1 95 ? 26.245 12.611 -2.916 1.00 97.44 95 THR A CA 1
ATOM 759 C C . THR A 1 95 ? 25.833 11.536 -1.905 1.00 97.44 95 THR A C 1
ATOM 761 O O . THR A 1 95 ? 24.664 11.523 -1.507 1.00 97.44 95 THR A O 1
ATOM 764 N N . PRO A 1 96 ? 26.732 10.625 -1.492 1.00 95.88 96 PRO A N 1
ATOM 765 C CA . PRO A 1 96 ? 26.373 9.525 -0.595 1.00 95.88 96 PRO A CA 1
ATOM 766 C C . PRO A 1 96 ? 25.649 9.982 0.680 1.00 95.88 96 PRO A C 1
ATOM 768 O O . PRO A 1 96 ? 24.602 9.439 1.027 1.00 95.88 96 PRO A O 1
ATOM 771 N N . GLU A 1 97 ? 26.148 11.032 1.331 1.00 97.38 97 GLU A N 1
ATOM 772 C CA . GLU A 1 97 ? 25.633 11.536 2.607 1.00 97.38 97 GLU A CA 1
ATOM 773 C C . GLU A 1 97 ? 24.248 12.164 2.439 1.00 97.38 97 GLU A C 1
ATOM 775 O O . GLU A 1 97 ? 23.317 11.852 3.181 1.00 97.38 97 GLU A O 1
ATOM 780 N N . LYS A 1 98 ? 24.089 13.031 1.429 1.00 98.38 98 LYS A N 1
ATOM 781 C CA . LYS A 1 98 ? 22.829 13.742 1.176 1.00 98.38 98 LYS A CA 1
ATOM 782 C C . LYS A 1 98 ? 21.734 12.792 0.718 1.00 98.38 98 LYS A C 1
ATOM 784 O O . LYS A 1 98 ? 20.596 12.924 1.162 1.00 98.38 98 LYS A O 1
ATOM 789 N N . LEU A 1 99 ? 22.073 11.828 -0.136 1.00 98.44 99 LEU A N 1
ATOM 790 C CA . LEU A 1 99 ? 21.122 10.838 -0.624 1.00 98.44 99 LEU A CA 1
ATOM 791 C C . LEU A 1 99 ? 20.660 9.907 0.501 1.00 98.44 99 LEU A C 1
ATOM 793 O O . LEU A 1 99 ? 19.462 9.665 0.618 1.00 98.44 99 LEU A O 1
ATOM 797 N N . MET A 1 100 ? 21.574 9.424 1.349 1.00 98.38 100 MET A N 1
ATOM 798 C CA . MET A 1 100 ? 21.206 8.592 2.499 1.00 98.38 100 MET A CA 1
ATOM 799 C C . MET A 1 100 ? 20.338 9.355 3.502 1.00 98.38 100 MET A C 1
ATOM 801 O O . MET A 1 100 ? 19.296 8.839 3.904 1.00 98.38 100 MET A O 1
ATOM 805 N N . ALA A 1 101 ? 20.703 10.596 3.843 1.00 98.25 101 ALA A N 1
ATOM 806 C CA . ALA A 1 101 ? 19.901 11.438 4.731 1.00 98.25 101 ALA A CA 1
ATOM 807 C C . ALA A 1 101 ? 18.502 11.713 4.152 1.00 98.25 101 ALA A C 1
ATOM 809 O O . ALA A 1 101 ? 17.501 11.649 4.869 1.00 98.25 101 ALA A O 1
ATOM 810 N N . PHE A 1 102 ? 18.416 11.965 2.841 1.00 98.56 102 PHE A N 1
ATOM 811 C CA . PHE A 1 102 ? 17.145 12.104 2.138 1.00 98.56 102 PHE A CA 1
ATOM 812 C C . PHE A 1 102 ? 16.308 10.820 2.239 1.00 98.56 102 PHE A C 1
ATOM 814 O O . PHE A 1 102 ? 15.152 10.880 2.657 1.00 98.56 102 PHE A O 1
ATOM 821 N N . ILE A 1 103 ? 16.883 9.660 1.902 1.00 98.44 103 ILE A N 1
ATOM 822 C CA . ILE A 1 103 ? 16.173 8.375 1.924 1.00 98.44 103 ILE A CA 1
ATOM 823 C C . ILE A 1 103 ? 15.688 8.047 3.334 1.00 98.44 103 ILE A C 1
ATOM 825 O O . ILE A 1 103 ? 14.531 7.670 3.485 1.00 98.44 103 ILE A O 1
ATOM 829 N N . GLU A 1 104 ? 16.517 8.215 4.365 1.00 98.12 104 GLU A N 1
ATOM 830 C CA . GLU A 1 104 ? 16.120 7.969 5.754 1.00 98.12 104 GLU A CA 1
ATOM 831 C C . GLU A 1 104 ? 14.945 8.864 6.167 1.00 98.12 104 GLU A C 1
ATOM 833 O O . GLU A 1 104 ? 13.943 8.380 6.706 1.00 98.12 104 GLU A O 1
ATOM 838 N N . ALA A 1 105 ? 15.031 10.165 5.869 1.00 98.19 105 ALA A N 1
ATOM 839 C CA . ALA A 1 105 ? 13.967 11.109 6.178 1.00 98.19 105 ALA A CA 1
ATOM 840 C C . ALA A 1 105 ? 12.649 10.721 5.492 1.00 98.19 105 ALA A C 1
ATOM 842 O O . ALA A 1 105 ? 11.595 10.775 6.124 1.00 98.19 105 ALA A O 1
ATOM 843 N N . LYS A 1 106 ? 12.687 10.290 4.223 1.00 97.69 106 LYS A N 1
ATOM 844 C CA . LYS A 1 106 ? 11.480 9.854 3.498 1.00 97.69 106 LYS A CA 1
ATOM 845 C C . LYS A 1 106 ? 10.997 8.463 3.913 1.00 97.69 106 LYS A C 1
ATOM 847 O O . LYS A 1 106 ? 9.795 8.236 3.975 1.00 97.69 106 LYS A O 1
ATOM 852 N N . ALA A 1 107 ? 11.885 7.541 4.269 1.00 95.69 107 ALA A N 1
ATOM 853 C CA . ALA A 1 107 ? 11.499 6.232 4.790 1.00 95.69 107 ALA A CA 1
ATOM 854 C C . ALA A 1 107 ? 10.693 6.372 6.094 1.00 95.69 107 ALA A C 1
ATOM 856 O O . ALA A 1 107 ? 9.681 5.694 6.273 1.00 95.69 107 ALA A O 1
ATOM 857 N N . LYS A 1 108 ? 11.071 7.320 6.964 1.00 95.88 108 LYS A N 1
ATOM 858 C CA . LYS A 1 108 ? 10.321 7.651 8.187 1.00 95.88 108 LYS A CA 1
ATOM 859 C C . LYS A 1 108 ? 8.892 8.136 7.902 1.00 95.88 108 LYS A C 1
ATOM 861 O O . LYS A 1 108 ? 7.985 7.787 8.655 1.00 95.88 108 LYS A O 1
ATOM 866 N N . THR A 1 109 ? 8.644 8.863 6.805 1.00 95.25 109 THR A N 1
ATOM 867 C CA . THR A 1 109 ? 7.287 9.348 6.459 1.00 95.25 109 THR A CA 1
ATOM 868 C C . THR A 1 109 ? 6.361 8.259 5.907 1.00 95.25 109 THR A C 1
ATOM 870 O O . THR A 1 109 ? 5.135 8.426 5.912 1.00 95.25 109 THR A O 1
ATOM 873 N N . LEU A 1 110 ? 6.900 7.110 5.476 1.00 95.38 110 LEU A N 1
ATOM 874 C CA . LEU A 1 110 ? 6.076 5.937 5.167 1.00 95.38 110 LEU A CA 1
ATOM 875 C C . LEU A 1 110 ? 5.293 5.506 6.418 1.00 95.38 110 LEU A C 1
ATOM 877 O O . LEU A 1 110 ? 4.087 5.237 6.336 1.00 95.38 110 LEU A O 1
ATOM 881 N N . GLY A 1 111 ? 5.967 5.516 7.574 1.00 94.75 111 GLY A N 1
ATOM 882 C CA . GLY A 1 111 ? 5.431 5.070 8.855 1.00 94.75 111 GLY A CA 1
ATOM 883 C C . GLY A 1 111 ? 4.942 3.620 8.801 1.00 94.75 111 GLY A C 1
ATOM 884 O O . GLY A 1 111 ? 5.344 2.826 7.951 1.00 94.75 111 GLY A O 1
ATOM 885 N N . THR A 1 112 ? 4.014 3.270 9.684 1.00 96.56 112 THR A N 1
ATOM 886 C CA . THR A 1 112 ? 3.456 1.906 9.811 1.00 96.56 112 THR A CA 1
ATOM 887 C C . THR A 1 112 ? 2.138 1.719 9.054 1.00 96.56 112 THR A C 1
ATOM 889 O O . THR A 1 112 ? 1.569 0.633 8.996 1.00 96.56 112 THR A O 1
ATOM 892 N N . SER A 1 113 ? 1.668 2.793 8.421 1.00 94.75 113 SER A N 1
ATOM 893 C CA . SER A 1 113 ? 0.343 2.931 7.808 1.00 94.75 113 SER A CA 1
ATOM 894 C C . SER A 1 113 ? 0.054 2.068 6.571 1.00 94.75 113 SER A C 1
ATOM 896 O O . SER A 1 113 ? -1.091 2.053 6.110 1.00 94.75 113 SER A O 1
ATOM 898 N N . ALA A 1 114 ? 1.053 1.354 6.046 1.00 96.44 114 ALA A N 1
ATOM 899 C CA . ALA A 1 114 ? 0.896 0.391 4.960 1.00 96.44 114 ALA A CA 1
ATOM 900 C C . ALA A 1 114 ? 1.269 -1.043 5.369 1.00 96.44 114 ALA A C 1
ATOM 902 O O . ALA A 1 114 ? 1.512 -1.851 4.485 1.00 96.44 114 ALA A O 1
ATOM 903 N N . CYS A 1 115 ? 1.288 -1.371 6.667 1.00 97.94 115 CYS A N 1
ATOM 904 C CA . CYS A 1 115 ? 1.568 -2.721 7.179 1.00 97.94 115 CYS A CA 1
ATOM 905 C C . CYS A 1 115 ? 2.989 -3.220 6.823 1.00 97.94 115 CYS A C 1
ATOM 907 O O . CYS A 1 115 ? 3.132 -4.060 5.931 1.00 97.94 115 CYS A O 1
ATOM 909 N N . PRO A 1 116 ? 4.045 -2.701 7.483 1.00 98.00 116 PRO A N 1
ATOM 910 C CA . PRO A 1 116 ? 5.378 -3.303 7.437 1.00 98.00 116 PRO A CA 1
ATOM 911 C C . PRO A 1 116 ? 5.381 -4.707 8.088 1.00 98.00 116 PRO A C 1
ATOM 913 O O . PRO A 1 116 ? 4.481 -4.992 8.892 1.00 98.00 116 PRO A O 1
ATOM 916 N N . PRO A 1 117 ? 6.384 -5.564 7.800 1.00 98.44 117 PRO A N 1
ATOM 917 C CA . PRO A 1 117 ? 7.633 -5.246 7.095 1.00 98.44 117 PRO A CA 1
ATOM 918 C C . PRO A 1 117 ? 7.451 -5.038 5.586 1.00 98.44 117 PRO A C 1
ATOM 920 O O . PRO A 1 117 ? 6.680 -5.736 4.935 1.00 98.44 117 PRO A O 1
ATOM 923 N N . TYR A 1 118 ? 8.140 -4.042 5.033 1.00 98.69 118 TYR A N 1
ATOM 924 C CA . TYR A 1 118 ? 7.999 -3.653 3.629 1.00 98.69 118 TYR A CA 1
ATOM 925 C C . TYR A 1 118 ? 9.003 -4.336 2.699 1.00 98.69 118 TYR A C 1
ATOM 927 O O . TYR A 1 118 ? 10.160 -4.527 3.062 1.00 98.69 118 TYR A O 1
ATOM 935 N N . HIS A 1 119 ? 8.603 -4.570 1.451 1.00 98.81 119 HIS A N 1
ATOM 936 C CA . HIS A 1 119 ? 9.544 -4.598 0.327 1.00 98.81 119 HIS A CA 1
ATOM 937 C C . HIS A 1 119 ? 9.711 -3.161 -0.172 1.00 98.81 119 HIS A C 1
ATOM 939 O O . HIS A 1 119 ? 8.834 -2.640 -0.870 1.00 98.81 119 HIS A O 1
ATOM 945 N N . LEU A 1 120 ? 10.773 -2.479 0.262 1.00 98.81 120 LEU A N 1
ATOM 946 C CA . LEU A 1 120 ? 10.995 -1.065 -0.049 1.00 98.81 120 LEU A CA 1
ATOM 947 C C . LEU A 1 120 ? 11.582 -0.917 -1.452 1.00 98.81 120 LEU A C 1
ATOM 949 O O . LEU A 1 120 ? 12.563 -1.565 -1.795 1.00 98.81 120 LEU A O 1
ATOM 953 N N . SER A 1 121 ? 11.021 -0.024 -2.257 1.00 98.75 121 SER A N 1
ATOM 954 C CA . SER A 1 121 ? 11.530 0.310 -3.581 1.00 98.75 121 SER A CA 1
ATOM 955 C C . SER A 1 121 ? 11.884 1.787 -3.660 1.00 98.75 121 SER A C 1
ATOM 957 O O . SER A 1 121 ? 11.084 2.646 -3.291 1.00 98.75 121 SER A O 1
ATOM 959 N N . ILE A 1 122 ? 13.082 2.074 -4.160 1.00 98.88 122 ILE A N 1
ATOM 960 C CA . ILE A 1 122 ? 13.595 3.420 -4.389 1.00 98.88 122 ILE A CA 1
ATOM 961 C C . ILE A 1 122 ? 14.060 3.501 -5.839 1.00 98.88 122 ILE A C 1
ATOM 963 O O . ILE A 1 122 ? 14.826 2.662 -6.306 1.00 98.88 122 ILE A O 1
ATOM 967 N N . VAL A 1 123 ? 13.614 4.527 -6.554 1.00 98.94 123 VAL A N 1
ATOM 968 C CA . VAL A 1 123 ? 14.038 4.808 -7.924 1.00 98.94 123 VAL A CA 1
ATOM 969 C C . VAL A 1 123 ? 14.635 6.197 -7.982 1.00 98.94 123 VAL A C 1
ATOM 971 O O . VAL A 1 123 ? 13.996 7.163 -7.578 1.00 98.94 123 VAL A O 1
ATOM 974 N N . ILE A 1 124 ? 15.858 6.303 -8.494 1.00 98.88 124 ILE A N 1
ATOM 975 C CA . ILE A 1 124 ? 16.602 7.559 -8.578 1.00 98.88 124 ILE A CA 1
ATOM 976 C C . ILE A 1 124 ? 16.805 7.915 -10.048 1.00 98.88 124 ILE A C 1
ATOM 978 O O . ILE A 1 124 ? 17.556 7.250 -10.770 1.00 98.88 124 ILE A O 1
ATOM 982 N N . GLY A 1 125 ? 16.196 9.013 -10.482 1.00 98.62 125 GLY A N 1
ATOM 983 C CA . GLY A 1 125 ? 16.137 9.424 -11.879 1.00 98.62 125 GLY A CA 1
ATOM 984 C C . GLY A 1 125 ? 14.905 8.878 -12.598 1.00 98.62 125 GLY A C 1
ATOM 985 O O . GLY A 1 125 ? 13.982 8.332 -11.994 1.00 98.62 125 GLY A O 1
ATOM 986 N N . GLY A 1 126 ? 14.909 9.043 -13.914 1.00 98.38 126 GLY A N 1
ATOM 987 C CA . GLY A 1 126 ? 13.790 8.782 -14.808 1.00 98.38 126 GLY A CA 1
ATOM 988 C C . GLY A 1 126 ? 13.711 9.875 -15.865 1.00 98.38 126 GLY A C 1
ATOM 989 O O . GLY A 1 126 ? 14.126 11.015 -15.637 1.00 98.38 126 GLY A O 1
ATOM 990 N N . THR A 1 127 ? 13.192 9.523 -17.039 1.00 98.31 127 THR A N 1
ATOM 991 C CA . THR A 1 127 ? 12.937 10.491 -18.116 1.00 98.31 127 THR A CA 1
ATOM 992 C C . THR A 1 127 ? 11.737 11.381 -17.808 1.00 98.31 127 THR A C 1
ATOM 994 O O . THR A 1 127 ? 11.638 12.474 -18.353 1.00 98.31 127 THR A O 1
ATOM 997 N N . SER A 1 128 ? 10.854 10.932 -16.917 1.00 98.69 128 SER A N 1
ATOM 998 C CA . SER A 1 128 ? 9.678 11.660 -16.463 1.00 98.69 128 SER A CA 1
ATOM 999 C C . SER A 1 128 ? 9.169 11.113 -15.127 1.00 98.69 128 SER A C 1
ATOM 1001 O O . SER A 1 128 ? 9.596 10.048 -14.670 1.00 98.69 128 SER A O 1
ATOM 1003 N N . ALA A 1 129 ? 8.254 11.852 -14.501 1.00 98.75 129 ALA A N 1
ATOM 1004 C CA . ALA A 1 129 ? 7.635 11.491 -13.230 1.00 98.75 129 ALA A CA 1
ATOM 1005 C C . ALA A 1 129 ? 6.903 10.140 -13.307 1.00 98.75 129 ALA A C 1
ATOM 1007 O O . ALA A 1 129 ? 7.077 9.272 -12.451 1.00 98.75 129 ALA A O 1
ATOM 1008 N N . GLU A 1 130 ? 6.111 9.947 -14.356 1.00 98.44 130 GLU A N 1
ATOM 1009 C CA . GLU A 1 130 ? 5.319 8.749 -14.598 1.00 98.44 130 GLU A CA 1
ATOM 1010 C C . GLU A 1 130 ? 6.193 7.517 -14.850 1.00 98.44 130 GLU A C 1
ATOM 1012 O O . GLU A 1 130 ? 5.897 6.452 -14.302 1.00 98.44 130 GLU A O 1
ATOM 1017 N N . LEU A 1 131 ? 7.317 7.653 -15.572 1.00 98.38 131 LEU A N 1
ATOM 1018 C CA . LEU A 1 131 ? 8.262 6.546 -15.721 1.00 98.38 131 LEU A CA 1
ATOM 1019 C C . LEU A 1 131 ? 8.901 6.192 -14.376 1.00 98.38 131 LEU A C 1
ATOM 1021 O O . LEU A 1 131 ? 8.923 5.016 -14.022 1.00 98.38 131 LEU A O 1
ATOM 1025 N N . THR A 1 132 ? 9.365 7.181 -13.602 1.00 98.88 132 THR A N 1
ATOM 1026 C CA . THR A 1 132 ? 9.926 6.942 -12.263 1.00 98.88 132 THR A CA 1
ATOM 1027 C C . THR A 1 132 ? 8.939 6.167 -11.392 1.00 98.88 132 THR A C 1
ATOM 1029 O O . THR A 1 132 ? 9.302 5.141 -10.817 1.00 98.88 132 THR A O 1
ATOM 1032 N N . MET A 1 133 ? 7.672 6.588 -11.337 1.00 98.81 133 MET A N 1
ATOM 1033 C CA . MET A 1 133 ? 6.662 5.927 -10.505 1.00 98.81 133 MET A CA 1
ATOM 1034 C C . MET A 1 133 ? 6.247 4.547 -11.033 1.00 98.81 133 MET A C 1
ATOM 1036 O O . MET A 1 133 ? 6.024 3.632 -10.232 1.00 98.81 133 MET A O 1
ATOM 1040 N N . LYS A 1 134 ? 6.215 4.341 -12.357 1.00 98.50 134 LYS A N 1
ATOM 1041 C CA . LYS A 1 134 ? 6.047 3.007 -12.958 1.00 98.50 134 LYS A CA 1
ATOM 1042 C C . LYS A 1 134 ? 7.206 2.086 -12.569 1.00 98.50 134 LYS A C 1
ATOM 1044 O O . LYS A 1 134 ? 6.972 0.952 -12.155 1.00 98.50 134 LYS A O 1
ATOM 1049 N N . THR A 1 135 ? 8.445 2.570 -12.617 1.00 98.69 135 THR A N 1
ATOM 1050 C CA . THR A 1 135 ? 9.622 1.803 -12.189 1.00 98.69 135 THR A CA 1
ATOM 1051 C C . THR A 1 135 ? 9.575 1.486 -10.695 1.00 98.69 135 THR A C 1
ATOM 1053 O O . THR A 1 135 ? 9.855 0.346 -10.335 1.00 98.69 135 THR A O 1
ATOM 1056 N N . VAL A 1 136 ? 9.144 2.418 -9.830 1.00 98.81 136 VAL A N 1
ATOM 1057 C CA . VAL A 1 136 ? 8.947 2.148 -8.387 1.00 98.81 136 VAL A CA 1
ATOM 1058 C C . VAL A 1 136 ? 7.953 1.009 -8.198 1.00 98.81 136 VAL A C 1
ATOM 1060 O O . VAL A 1 136 ? 8.184 0.094 -7.406 1.00 98.81 136 VAL A O 1
ATOM 1063 N N . LYS A 1 137 ? 6.839 1.031 -8.945 1.00 98.62 137 LYS A N 1
ATOM 1064 C CA . LYS A 1 137 ? 5.835 -0.033 -8.882 1.00 98.62 137 LYS A CA 1
ATOM 1065 C C . LYS A 1 137 ? 6.451 -1.389 -9.213 1.00 98.62 137 LYS A C 1
ATOM 1067 O O . LYS A 1 137 ? 6.321 -2.304 -8.406 1.00 98.62 137 LYS A O 1
ATOM 1072 N N . LEU A 1 138 ? 7.127 -1.494 -10.355 1.00 98.12 138 LEU A N 1
ATOM 1073 C CA . LEU A 1 138 ? 7.708 -2.747 -10.846 1.00 98.12 138 LEU A CA 1
ATOM 1074 C C . LEU A 1 138 ? 8.869 -3.249 -9.972 1.00 98.12 138 LEU A C 1
ATOM 1076 O O . LEU A 1 138 ? 9.003 -4.450 -9.747 1.00 98.12 138 LEU A O 1
ATOM 1080 N N . ALA A 1 139 ? 9.687 -2.346 -9.430 1.00 98.56 139 ALA A N 1
ATOM 1081 C CA . ALA A 1 139 ? 10.742 -2.708 -8.489 1.00 98.56 139 ALA A CA 1
ATOM 1082 C C . ALA A 1 139 ? 10.161 -3.220 -7.159 1.00 98.56 139 ALA A C 1
ATOM 1084 O O . ALA A 1 139 ? 10.663 -4.205 -6.626 1.00 98.56 139 ALA A O 1
ATOM 1085 N N . SER A 1 140 ? 9.058 -2.640 -6.662 1.00 98.38 140 SER A N 1
ATOM 1086 C CA . SER A 1 140 ? 8.384 -3.146 -5.451 1.00 98.38 140 SER A CA 1
ATOM 1087 C C . SER A 1 140 ? 7.795 -4.552 -5.609 1.00 98.38 140 SER A C 1
ATOM 1089 O O . SER A 1 140 ? 7.563 -5.216 -4.607 1.00 98.38 140 SER A O 1
ATOM 1091 N N . THR A 1 141 ? 7.570 -5.012 -6.844 1.00 98.06 141 THR A N 1
ATOM 1092 C CA . THR A 1 141 ? 7.079 -6.365 -7.156 1.00 98.06 141 THR A CA 1
ATOM 1093 C C . THR A 1 141 ? 8.187 -7.307 -7.622 1.00 98.06 141 THR A C 1
ATOM 1095 O O . THR A 1 141 ? 7.885 -8.357 -8.184 1.00 98.06 141 THR A O 1
ATOM 1098 N N . LYS A 1 142 ? 9.464 -6.917 -7.477 1.00 97.56 142 LYS A N 1
ATOM 1099 C CA . LYS A 1 142 ? 10.638 -7.716 -7.882 1.00 97.56 142 LYS A CA 1
ATOM 1100 C C . LYS A 1 142 ? 10.676 -8.076 -9.375 1.00 97.56 142 LYS A C 1
ATOM 1102 O O . LYS A 1 142 ? 11.388 -8.981 -9.801 1.00 97.56 142 LYS A O 1
ATOM 1107 N N . TRP A 1 143 ? 9.931 -7.342 -10.207 1.00 96.50 143 TRP A N 1
ATOM 1108 C CA . TRP A 1 143 ? 9.934 -7.536 -11.662 1.00 96.50 143 TRP A CA 1
ATOM 1109 C C . TRP A 1 143 ? 11.280 -7.141 -12.286 1.00 96.50 143 TRP A C 1
ATOM 1111 O O . TRP A 1 143 ? 11.652 -7.639 -13.340 1.00 96.50 143 TRP A O 1
ATOM 1121 N N . LEU A 1 144 ? 12.008 -6.238 -11.628 1.00 96.81 144 LEU A N 1
ATOM 1122 C CA . LEU A 1 144 ? 13.257 -5.650 -12.112 1.00 96.81 144 LEU A CA 1
ATOM 1123 C C . LEU A 1 144 ? 14.511 -6.272 -11.471 1.00 96.81 144 LEU A C 1
ATOM 1125 O O . LEU A 1 144 ? 15.588 -5.686 -11.550 1.00 96.81 144 LEU A O 1
ATOM 1129 N N . ASP A 1 145 ? 14.382 -7.434 -10.827 1.00 97.62 145 ASP A N 1
ATOM 1130 C CA . ASP A 1 145 ? 15.481 -8.071 -10.086 1.00 97.62 145 ASP A CA 1
ATOM 1131 C C . ASP A 1 145 ? 16.635 -8.533 -10.983 1.00 97.62 145 ASP A C 1
ATOM 1133 O O . ASP A 1 145 ? 17.768 -8.595 -10.508 1.00 97.62 145 ASP A O 1
ATOM 1137 N N . GLU A 1 146 ? 16.341 -8.795 -12.259 1.00 95.62 146 GLU A N 1
ATOM 1138 C CA . GLU A 1 146 ? 17.276 -9.249 -13.299 1.00 95.62 146 GLU A CA 1
ATOM 1139 C C . GLU A 1 146 ? 17.914 -8.093 -14.092 1.00 95.62 146 GLU A C 1
ATOM 1141 O O . GLU A 1 146 ? 18.631 -8.324 -15.066 1.00 95.62 146 GLU A O 1
ATOM 1146 N N . LEU A 1 147 ? 17.668 -6.831 -13.710 1.00 97.25 147 LEU A N 1
ATOM 1147 C CA . LEU A 1 147 ? 18.377 -5.705 -14.319 1.00 97.25 147 LEU A CA 1
ATOM 1148 C C . LEU A 1 147 ? 19.899 -5.835 -14.115 1.00 97.25 147 LEU A C 1
ATOM 1150 O O . LEU A 1 147 ? 20.339 -6.348 -13.082 1.00 97.25 147 LEU A O 1
ATOM 1154 N N . PRO A 1 148 ? 20.716 -5.287 -15.037 1.00 97.56 148 PRO A N 1
ATOM 1155 C CA . PRO A 1 148 ? 22.151 -5.147 -14.815 1.00 97.56 148 PRO A CA 1
ATOM 1156 C C . PRO A 1 148 ? 22.442 -4.459 -13.479 1.00 97.56 148 PRO A C 1
ATOM 1158 O O . PRO A 1 148 ? 21.686 -3.587 -13.050 1.00 97.56 148 PRO A O 1
ATOM 1161 N N . THR A 1 149 ? 23.556 -4.805 -12.838 1.00 98.38 149 THR A N 1
ATOM 1162 C CA . THR A 1 149 ? 23.947 -4.243 -11.531 1.00 98.38 149 THR A CA 1
ATOM 1163 C C . THR A 1 149 ? 24.941 -3.087 -11.629 1.00 98.38 149 THR A C 1
ATOM 1165 O O . THR A 1 149 ? 25.382 -2.547 -10.619 1.00 98.38 149 THR A O 1
ATOM 1168 N N . GLN A 1 150 ? 25.299 -2.691 -12.851 1.00 97.50 150 GLN A N 1
ATOM 1169 C CA . GLN A 1 150 ? 26.199 -1.578 -13.133 1.00 97.50 150 GLN A CA 1
ATOM 1170 C C . GLN A 1 150 ? 25.618 -0.719 -14.251 1.00 97.50 150 GLN A C 1
ATOM 1172 O O . GLN A 1 150 ? 24.972 -1.233 -15.162 1.00 97.50 150 GLN A O 1
ATOM 1177 N N . GLY A 1 151 ? 25.842 0.591 -14.176 1.00 96.44 151 GLY A N 1
ATOM 1178 C CA . GLY A 1 151 ? 25.485 1.515 -15.248 1.00 96.44 151 GLY A CA 1
ATOM 1179 C C . GLY A 1 151 ? 26.517 1.527 -16.377 1.00 96.44 151 GLY A C 1
ATOM 1180 O O . GLY A 1 151 ? 27.644 1.063 -16.226 1.00 96.44 151 GLY A O 1
ATOM 1181 N N . SER A 1 152 ? 26.146 2.129 -17.503 1.00 97.12 152 SER A N 1
ATOM 1182 C CA . SER A 1 152 ? 27.052 2.381 -18.626 1.00 97.12 152 SER A CA 1
ATOM 1183 C C . SER A 1 152 ? 26.695 3.688 -19.335 1.00 97.12 152 SER A C 1
ATOM 1185 O O . SER A 1 152 ? 25.655 4.301 -19.072 1.00 97.12 152 SER A O 1
ATOM 1187 N N . THR A 1 153 ? 27.544 4.115 -20.271 1.00 96.56 153 THR A N 1
ATOM 1188 C CA . THR A 1 153 ? 27.301 5.298 -21.113 1.00 96.56 153 THR A CA 1
ATOM 1189 C C . THR A 1 153 ? 26.103 5.139 -22.053 1.00 96.56 153 THR A C 1
ATOM 1191 O O . THR A 1 153 ? 25.592 6.144 -22.535 1.00 96.56 153 THR A O 1
ATOM 1194 N N . ALA A 1 154 ? 25.597 3.915 -22.254 1.00 95.69 154 ALA A N 1
ATOM 1195 C CA . ALA A 1 154 ? 24.359 3.665 -22.993 1.00 95.69 154 ALA A CA 1
ATOM 1196 C C . ALA A 1 154 ? 23.101 4.163 -22.251 1.00 95.69 154 ALA A C 1
ATOM 1198 O O . ALA A 1 154 ? 22.033 4.258 -22.848 1.00 95.69 154 ALA A O 1
ATOM 1199 N N . GLY A 1 155 ? 23.206 4.484 -20.954 1.00 94.75 155 GLY A N 1
ATOM 1200 C CA . GLY A 1 155 ? 22.118 5.105 -20.197 1.00 94.75 155 GLY A CA 1
ATOM 1201 C C . GLY A 1 155 ? 20.955 4.169 -19.858 1.00 94.75 155 GLY A C 1
ATOM 1202 O O . GLY A 1 155 ? 19.844 4.644 -19.646 1.00 94.75 155 GLY A O 1
ATOM 1203 N N . HIS A 1 156 ? 21.180 2.854 -19.793 1.00 95.69 156 HIS A N 1
ATOM 1204 C CA . HIS A 1 156 ? 20.161 1.906 -19.336 1.00 95.69 156 HIS A CA 1
ATOM 1205 C C . HIS A 1 156 ? 19.934 1.984 -17.815 1.00 95.69 156 HIS A C 1
ATOM 1207 O O . HIS A 1 156 ? 20.748 2.518 -17.059 1.00 95.69 156 HIS A O 1
ATOM 1213 N N . ALA A 1 157 ? 18.812 1.423 -17.363 1.00 98.12 157 ALA A N 1
ATOM 1214 C CA . ALA A 1 157 ? 18.538 1.222 -15.945 1.00 98.12 157 ALA A CA 1
ATOM 1215 C C . ALA A 1 157 ? 19.499 0.191 -15.337 1.00 98.12 157 ALA A C 1
ATOM 1217 O O . ALA A 1 157 ? 19.843 -0.791 -16.000 1.00 98.12 157 ALA A O 1
ATOM 1218 N N . PHE A 1 158 ? 19.867 0.363 -14.070 1.00 98.75 158 PHE A N 1
ATOM 1219 C CA . PHE A 1 158 ? 20.578 -0.667 -13.313 1.00 98.75 158 PHE A CA 1
ATOM 1220 C C . PHE A 1 158 ? 20.074 -0.754 -11.870 1.00 98.75 158 PHE A C 1
ATOM 1222 O O . PHE A 1 158 ? 19.525 0.212 -11.329 1.00 98.75 158 PHE A O 1
ATOM 1229 N N . ARG A 1 159 ? 20.252 -1.927 -11.263 1.00 98.75 159 ARG A N 1
ATOM 1230 C CA . ARG A 1 159 ? 19.930 -2.223 -9.867 1.00 98.75 159 ARG A CA 1
ATOM 1231 C C . ARG A 1 159 ? 21.174 -2.043 -8.994 1.00 98.75 159 ARG A C 1
ATOM 1233 O O . ARG A 1 159 ? 22.180 -2.713 -9.203 1.00 98.75 159 ARG A O 1
ATOM 1240 N N . ASP A 1 160 ? 21.112 -1.146 -8.020 1.00 98.56 160 ASP A N 1
ATOM 1241 C CA . ASP A 1 160 ? 22.243 -0.796 -7.158 1.00 98.56 160 ASP A CA 1
ATOM 1242 C C . ASP A 1 160 ? 22.242 -1.640 -5.871 1.00 98.56 160 ASP A C 1
ATOM 1244 O O . ASP A 1 160 ? 21.606 -1.300 -4.871 1.00 98.56 160 ASP A O 1
ATOM 1248 N N . ILE A 1 161 ? 22.949 -2.772 -5.911 1.00 98.56 161 ILE A N 1
ATOM 1249 C CA . ILE A 1 161 ? 22.993 -3.751 -4.812 1.00 98.56 161 ILE A CA 1
ATOM 1250 C C . ILE A 1 161 ? 23.686 -3.189 -3.562 1.00 98.56 161 ILE A C 1
ATOM 1252 O O . ILE A 1 161 ? 23.297 -3.510 -2.438 1.00 98.56 161 ILE A O 1
ATOM 1256 N N . GLU A 1 162 ? 24.702 -2.341 -3.734 1.00 98.19 162 GLU A N 1
ATOM 1257 C CA . GLU A 1 162 ? 25.407 -1.727 -2.606 1.00 98.19 162 GLU A CA 1
ATOM 1258 C C . GLU A 1 162 ? 24.475 -0.771 -1.854 1.00 98.19 162 GLU A C 1
ATOM 1260 O O . GLU A 1 162 ? 24.377 -0.814 -0.622 1.00 98.19 162 GLU A O 1
ATOM 1265 N N . MET A 1 163 ? 23.738 0.059 -2.594 1.00 98.38 163 MET A N 1
ATOM 1266 C CA . MET A 1 163 ? 22.773 0.979 -2.010 1.00 98.38 163 MET A CA 1
ATOM 1267 C C . MET A 1 163 ? 21.598 0.241 -1.358 1.00 98.38 163 MET A C 1
ATOM 1269 O O . MET A 1 163 ? 21.151 0.651 -0.288 1.00 98.38 163 MET A O 1
ATOM 1273 N N . GLU A 1 164 ? 21.125 -0.872 -1.932 1.00 98.81 164 GLU A N 1
ATOM 1274 C CA . GLU A 1 164 ? 20.108 -1.728 -1.301 1.00 98.81 164 GLU A CA 1
ATOM 1275 C C . GLU A 1 164 ? 20.521 -2.173 0.103 1.00 98.81 164 GLU A C 1
ATOM 1277 O O . GLU A 1 164 ? 19.727 -2.052 1.038 1.00 98.81 164 GLU A O 1
ATOM 1282 N N . GLN A 1 165 ? 21.766 -2.627 0.275 1.00 98.69 165 GLN A N 1
ATOM 1283 C CA . GLN A 1 165 ? 22.267 -3.067 1.579 1.00 98.69 165 GLN A CA 1
ATOM 1284 C C . GLN A 1 165 ? 22.402 -1.910 2.570 1.00 98.69 165 GLN A C 1
ATOM 1286 O O . GLN A 1 165 ? 21.970 -2.035 3.717 1.00 98.69 165 GLN A O 1
ATOM 1291 N N . LYS A 1 166 ? 22.935 -0.761 2.133 1.00 98.56 166 LYS A N 1
ATOM 1292 C CA . LYS A 1 166 ? 23.051 0.436 2.987 1.00 98.56 166 LYS A CA 1
ATOM 1293 C C . LYS A 1 166 ? 21.688 0.925 3.466 1.00 98.56 166 LYS A C 1
ATOM 1295 O O . LYS A 1 166 ? 21.524 1.247 4.642 1.00 98.56 166 LYS A O 1
ATOM 1300 N N . VAL A 1 167 ? 20.700 0.960 2.572 1.00 98.69 167 VAL A N 1
ATOM 1301 C CA . VAL A 1 167 ? 19.333 1.363 2.916 1.00 98.69 167 VAL A CA 1
ATOM 1302 C C . VAL A 1 167 ? 18.681 0.327 3.826 1.00 98.69 167 VAL A C 1
ATOM 1304 O O . VAL A 1 167 ? 18.074 0.714 4.821 1.00 98.69 167 VAL A O 1
ATOM 1307 N N . LEU A 1 168 ? 18.823 -0.972 3.547 1.00 98.75 168 LEU A N 1
ATOM 1308 C CA . LEU A 1 168 ? 18.264 -2.018 4.406 1.00 98.75 168 LEU A CA 1
ATOM 1309 C C . LEU A 1 168 ? 18.834 -1.925 5.823 1.00 98.75 168 LEU A C 1
ATOM 1311 O O . LEU A 1 168 ? 18.076 -1.968 6.792 1.00 98.75 168 LEU A O 1
ATOM 1315 N N . GLU A 1 169 ? 20.144 -1.737 5.954 1.00 98.56 169 GLU A N 1
ATOM 1316 C CA . GLU A 1 169 ? 20.773 -1.574 7.259 1.00 98.56 169 GLU A CA 1
ATOM 1317 C C . GLU A 1 169 ? 20.277 -0.316 7.972 1.00 98.56 169 GLU A C 1
ATOM 1319 O O . GLU A 1 169 ? 19.856 -0.394 9.122 1.00 98.56 169 GLU A O 1
ATOM 1324 N N . MET A 1 170 ? 20.187 0.817 7.271 1.00 98.25 170 MET A N 1
ATOM 1325 C CA . MET A 1 170 ? 19.585 2.034 7.818 1.00 98.25 170 MET A CA 1
ATOM 1326 C C . MET A 1 170 ? 18.155 1.780 8.328 1.00 98.25 170 MET A C 1
ATOM 1328 O O . MET A 1 170 ? 17.842 2.144 9.461 1.00 98.25 170 MET A O 1
ATOM 1332 N N . THR A 1 171 ? 17.307 1.072 7.569 1.00 98.12 171 THR A N 1
ATOM 1333 C CA . THR A 1 171 ? 15.915 0.794 7.982 1.00 98.12 171 THR A CA 1
ATOM 1334 C C . THR A 1 171 ? 15.808 -0.042 9.258 1.00 98.12 171 THR A C 1
ATOM 1336 O O . THR A 1 171 ? 14.826 0.095 9.990 1.00 98.12 171 THR A O 1
ATOM 1339 N N . ARG A 1 172 ? 16.820 -0.865 9.565 1.00 98.00 172 ARG A N 1
ATOM 1340 C CA . ARG A 1 172 ? 16.881 -1.676 10.791 1.00 98.00 172 ARG A CA 1
ATOM 1341 C C . ARG A 1 172 ? 17.146 -0.842 12.042 1.00 98.00 172 ARG A C 1
ATOM 1343 O O . ARG A 1 172 ? 16.735 -1.254 13.126 1.00 98.00 172 ARG A O 1
ATOM 1350 N N . HIS A 1 173 ? 17.767 0.327 11.884 1.00 97.44 173 HIS A N 1
ATOM 1351 C CA . HIS A 1 173 ? 18.127 1.239 12.975 1.00 97.44 173 HIS A CA 1
ATOM 1352 C C . HIS A 1 173 ? 17.128 2.385 13.186 1.00 97.44 173 HIS A C 1
ATOM 1354 O O . HIS A 1 173 ? 17.219 3.088 14.187 1.00 97.44 173 HIS A O 1
ATOM 1360 N N . ILE A 1 174 ? 16.126 2.560 12.309 1.00 94.81 174 ILE A N 1
ATOM 1361 C CA . ILE A 1 174 ? 15.087 3.602 12.480 1.00 94.81 174 ILE A CA 1
ATOM 1362 C C . ILE A 1 174 ? 14.220 3.347 13.733 1.00 94.81 174 ILE A C 1
ATOM 1364 O O . ILE A 1 174 ? 13.632 4.274 14.286 1.00 94.81 174 ILE A O 1
ATOM 1368 N N . GLY A 1 175 ? 14.106 2.092 14.177 1.00 95.31 175 GLY A N 1
ATOM 1369 C CA . GLY A 1 175 ? 13.372 1.718 15.390 1.00 95.31 175 GLY A CA 1
ATOM 1370 C C . GLY A 1 175 ? 11.850 1.603 15.236 1.00 95.31 175 GLY A C 1
ATOM 1371 O O . GLY A 1 175 ? 11.185 1.257 16.209 1.00 95.31 175 GLY A O 1
ATOM 1372 N N . ILE A 1 176 ? 11.287 1.838 14.040 1.00 96.81 176 ILE A N 1
ATOM 1373 C CA . ILE A 1 176 ? 9.843 1.671 13.751 1.00 96.81 176 ILE A CA 1
ATOM 1374 C C . ILE A 1 176 ? 9.435 0.190 13.737 1.00 96.81 176 ILE A C 1
ATOM 1376 O O . ILE A 1 176 ? 8.343 -0.153 14.188 1.00 96.81 176 ILE A O 1
ATOM 1380 N N . GLY A 1 177 ? 10.306 -0.683 13.226 1.00 97.19 177 GLY A N 1
ATOM 1381 C CA . GLY A 1 177 ? 10.091 -2.127 13.158 1.00 97.19 177 GLY A CA 1
ATOM 1382 C C . GLY A 1 177 ? 8.827 -2.568 12.418 1.00 97.19 177 GLY A C 1
ATOM 1383 O O . GLY A 1 177 ? 8.260 -1.851 11.590 1.00 97.19 177 GLY A O 1
ATOM 1384 N N . ALA A 1 178 ? 8.386 -3.785 12.731 1.00 97.25 178 ALA A N 1
ATOM 1385 C CA . ALA A 1 178 ? 7.174 -4.370 12.177 1.00 97.25 178 ALA A CA 1
ATOM 1386 C C . ALA A 1 178 ? 5.952 -3.838 12.945 1.00 97.25 178 ALA A C 1
ATOM 1388 O O . ALA A 1 178 ? 5.440 -4.482 13.856 1.00 97.25 178 ALA A O 1
ATOM 1389 N N . GLN A 1 179 ? 5.512 -2.630 12.585 1.00 97.06 179 GLN A N 1
ATOM 1390 C CA . GLN A 1 179 ? 4.346 -1.904 13.119 1.00 97.06 179 GLN A CA 1
ATOM 1391 C C . GLN A 1 179 ? 4.512 -1.323 14.533 1.00 97.06 179 GLN A C 1
ATOM 1393 O O . GLN A 1 179 ? 4.115 -0.180 14.746 1.00 97.06 179 GLN A O 1
ATOM 1398 N N . PHE A 1 180 ? 5.107 -2.052 15.479 1.00 96.00 180 PHE A N 1
ATOM 1399 C CA . PHE A 1 180 ? 5.126 -1.673 16.903 1.00 96.00 180 PHE A CA 1
ATOM 1400 C C . PHE A 1 180 ? 6.535 -1.569 17.504 1.00 96.00 180 PHE A C 1
ATOM 1402 O O . PHE A 1 180 ? 6.767 -1.930 18.656 1.00 96.00 180 PHE A O 1
ATOM 1409 N N . GLY A 1 181 ? 7.484 -1.039 16.738 1.00 95.50 181 GLY A N 1
ATOM 1410 C CA . GLY A 1 181 ? 8.871 -0.884 17.159 1.00 95.50 181 GLY A CA 1
ATOM 1411 C C . GLY A 1 181 ? 9.750 -2.084 16.801 1.00 95.50 181 GLY A C 1
ATOM 1412 O O . GLY A 1 181 ? 9.276 -3.191 16.548 1.00 95.50 181 GLY A O 1
ATOM 1413 N N . GLY A 1 182 ? 11.061 -1.855 16.757 1.00 95.75 182 GLY A N 1
ATOM 1414 C CA . GLY A 1 182 ? 12.069 -2.897 16.547 1.00 95.75 182 GLY A CA 1
ATOM 1415 C C . GLY A 1 182 ? 12.773 -2.825 15.190 1.00 95.75 182 GLY A C 1
ATOM 1416 O O . GLY A 1 182 ? 12.881 -1.762 14.583 1.00 95.75 182 GLY A O 1
ATOM 1417 N N . LYS A 1 183 ? 13.279 -3.977 14.732 1.00 97.31 183 LYS A N 1
ATOM 1418 C CA . LYS A 1 183 ? 14.230 -4.084 13.609 1.00 97.31 183 LYS A CA 1
ATOM 1419 C C . LYS A 1 183 ? 13.576 -4.195 12.229 1.00 97.31 183 LYS A C 1
ATOM 1421 O O . LYS A 1 183 ? 14.074 -3.645 11.253 1.00 97.31 183 LYS A O 1
ATOM 1426 N N . TYR A 1 184 ? 12.485 -4.947 12.117 1.00 97.94 184 TYR A N 1
ATOM 1427 C CA . TYR A 1 184 ? 11.955 -5.395 10.823 1.00 97.94 184 TYR A CA 1
ATOM 1428 C C . TYR A 1 184 ? 11.004 -4.379 10.182 1.00 97.94 184 TYR A C 1
ATOM 1430 O O . TYR A 1 184 ? 9.833 -4.664 9.952 1.00 97.94 184 TYR A O 1
ATOM 1438 N N . PHE A 1 185 ? 11.504 -3.174 9.900 1.00 98.50 185 PHE A N 1
ATOM 1439 C CA . PHE A 1 185 ? 10.744 -2.190 9.125 1.00 98.50 185 PHE A CA 1
ATOM 1440 C C . PHE A 1 185 ? 10.626 -2.597 7.6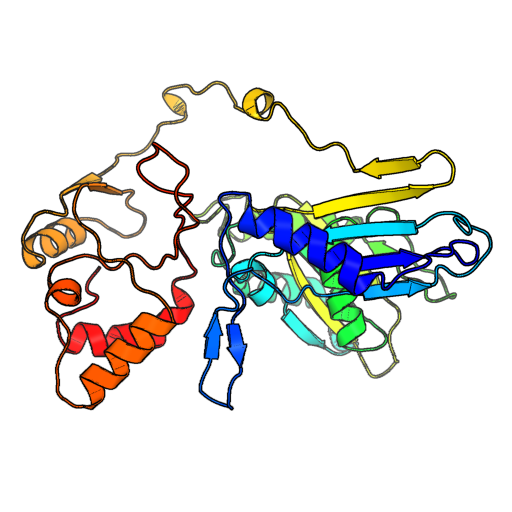50 1.00 98.50 185 PHE A C 1
ATOM 1442 O O . PHE A 1 185 ? 9.576 -2.423 7.033 1.00 98.50 185 PHE A O 1
ATOM 1449 N N . CYS A 1 186 ? 11.687 -3.192 7.100 1.00 98.62 186 CYS A N 1
ATOM 1450 C CA . CYS A 1 186 ? 11.729 -3.738 5.746 1.00 98.62 186 CYS A CA 1
ATOM 1451 C C . CYS A 1 186 ? 12.159 -5.214 5.770 1.00 98.62 186 CYS A C 1
ATOM 1453 O O . CYS A 1 186 ? 13.032 -5.594 6.554 1.00 98.62 186 CYS A O 1
ATOM 1455 N N . HIS A 1 187 ? 11.555 -6.030 4.904 1.00 98.50 187 HIS A N 1
ATOM 1456 C CA . HIS A 1 187 ? 12.044 -7.361 4.544 1.00 98.50 187 HIS A CA 1
ATOM 1457 C C . HIS A 1 187 ? 13.325 -7.244 3.711 1.00 98.50 187 HIS A C 1
ATOM 1459 O O . HIS A 1 187 ? 14.348 -7.838 4.045 1.00 98.50 187 HIS A O 1
ATOM 1465 N N . ASP A 1 188 ? 13.261 -6.451 2.642 1.00 98.75 188 ASP A N 1
ATOM 1466 C CA . ASP A 1 188 ? 14.351 -6.178 1.712 1.00 98.75 188 ASP A CA 1
ATOM 1467 C C . ASP A 1 188 ? 14.155 -4.799 1.046 1.00 98.75 188 ASP A C 1
ATOM 1469 O O . ASP A 1 188 ? 13.171 -4.092 1.300 1.00 98.75 188 ASP A O 1
ATOM 1473 N N . VAL A 1 189 ? 15.133 -4.398 0.229 1.00 98.88 189 VAL A N 1
ATOM 1474 C CA . VAL A 1 189 ? 15.127 -3.137 -0.521 1.00 98.88 189 VAL A CA 1
ATOM 1475 C C . VAL A 1 189 ? 15.444 -3.418 -1.992 1.00 98.88 189 VAL A C 1
ATOM 1477 O O . VAL A 1 189 ? 16.202 -4.337 -2.305 1.00 98.88 189 VAL A O 1
ATOM 1480 N N . ARG A 1 190 ? 14.869 -2.625 -2.898 1.00 98.88 190 ARG A N 1
ATOM 1481 C CA . ARG A 1 190 ? 15.275 -2.495 -4.302 1.00 98.88 190 ARG A CA 1
ATOM 1482 C C . ARG A 1 190 ? 15.629 -1.051 -4.613 1.00 98.88 190 ARG A C 1
ATOM 1484 O O . ARG A 1 190 ? 14.789 -0.173 -4.413 1.00 98.88 190 ARG A O 1
ATOM 1491 N N . VAL A 1 191 ? 16.832 -0.804 -5.126 1.00 98.88 191 VAL A N 1
ATOM 1492 C CA . VAL A 1 191 ? 17.269 0.533 -5.555 1.00 98.88 191 VAL A CA 1
ATOM 1493 C C . VAL A 1 191 ? 17.561 0.501 -7.047 1.00 98.88 191 VAL A C 1
ATOM 1495 O O . VAL A 1 191 ? 18.507 -0.144 -7.484 1.00 98.88 191 VAL A O 1
ATOM 1498 N N . ILE A 1 192 ? 16.751 1.204 -7.840 1.00 98.88 192 ILE A N 1
ATOM 1499 C CA . ILE A 1 192 ? 16.935 1.295 -9.292 1.00 98.88 192 ILE A CA 1
ATOM 1500 C C . ILE A 1 192 ? 17.425 2.691 -9.662 1.00 98.88 192 ILE A C 1
ATOM 1502 O O . ILE A 1 192 ? 16.800 3.702 -9.333 1.00 98.88 192 ILE A O 1
ATOM 1506 N N . ARG A 1 193 ? 18.526 2.760 -10.403 1.00 98.69 193 ARG A N 1
ATOM 1507 C CA . ARG A 1 193 ? 19.051 4.006 -10.958 1.00 98.69 193 ARG A CA 1
ATOM 1508 C C . ARG A 1 193 ? 18.694 4.089 -12.440 1.00 98.69 193 ARG A C 1
ATOM 1510 O O . ARG A 1 193 ? 19.001 3.188 -13.214 1.00 98.69 193 ARG A O 1
ATOM 1517 N N . LEU A 1 194 ? 18.054 5.190 -12.829 1.00 98.81 194 LEU A N 1
ATOM 1518 C CA . LEU A 1 194 ? 17.630 5.465 -14.206 1.00 98.81 194 LEU A CA 1
ATOM 1519 C C . LEU A 1 194 ? 18.436 6.615 -14.836 1.00 98.81 194 LEU A C 1
ATOM 1521 O O . LEU A 1 194 ? 18.945 7.479 -14.114 1.00 98.81 194 LEU A O 1
ATOM 1525 N N . PRO A 1 195 ? 18.522 6.717 -16.174 1.00 98.38 195 PRO A N 1
ATOM 1526 C CA . PRO A 1 195 ? 18.965 7.953 -16.819 1.00 98.38 195 PRO A CA 1
ATOM 1527 C C . PRO A 1 195 ? 18.051 9.130 -16.438 1.00 98.38 195 PRO A C 1
ATOM 1529 O O . PRO A 1 195 ? 16.940 8.951 -15.937 1.00 98.38 195 PRO A O 1
ATOM 1532 N N . ARG A 1 196 ? 18.526 10.360 -16.640 1.00 98.44 196 ARG A N 1
ATOM 1533 C CA . ARG A 1 196 ? 17.772 11.581 -16.321 1.00 98.44 196 ARG A CA 1
ATOM 1534 C C . ARG A 1 196 ? 18.179 12.721 -17.245 1.00 98.44 196 ARG A C 1
ATOM 1536 O O . ARG A 1 196 ? 19.333 12.782 -17.667 1.00 98.44 196 ARG A O 1
ATOM 1543 N N . HIS A 1 197 ? 17.269 13.661 -17.473 1.00 98.38 197 HIS A N 1
ATOM 1544 C CA . HIS A 1 197 ? 17.626 14.951 -18.056 1.00 98.38 197 HIS A CA 1
ATOM 1545 C C . HIS A 1 197 ? 18.590 15.715 -17.126 1.00 98.38 197 HIS A C 1
ATOM 1547 O O . HIS A 1 197 ? 18.491 15.613 -15.900 1.00 98.38 197 HIS A O 1
ATOM 1553 N N . GLY A 1 198 ? 19.521 16.500 -17.682 1.00 97.88 198 GLY A N 1
ATOM 1554 C CA . GLY A 1 198 ? 20.567 17.188 -16.910 1.00 97.88 198 GLY A CA 1
ATOM 1555 C C . GLY A 1 198 ? 20.020 18.066 -15.778 1.00 97.88 198 GLY A C 1
ATOM 1556 O O . GLY A 1 198 ? 20.564 18.045 -14.670 1.00 97.88 198 GLY A O 1
ATOM 1557 N N . ALA A 1 199 ? 18.893 18.735 -16.033 1.00 98.06 199 ALA A N 1
ATOM 1558 C CA . ALA A 1 199 ? 18.207 19.633 -15.101 1.00 98.06 199 ALA A CA 1
ATOM 1559 C C . ALA A 1 199 ? 17.224 18.946 -14.130 1.00 98.06 199 ALA A C 1
ATOM 1561 O O . ALA A 1 199 ? 16.620 19.625 -13.306 1.00 98.06 199 ALA A O 1
ATOM 1562 N N . SER A 1 200 ? 17.040 17.626 -14.211 1.00 98.31 200 SER A N 1
ATOM 1563 C CA . SER A 1 200 ? 15.987 16.920 -13.469 1.00 98.31 200 SER A CA 1
ATOM 1564 C C . SER A 1 200 ? 16.546 15.747 -12.677 1.00 98.31 200 SER A C 1
ATOM 1566 O O . SER A 1 200 ? 17.490 15.082 -13.113 1.00 98.31 200 SER A O 1
ATOM 1568 N N . LEU A 1 201 ? 15.945 15.467 -11.522 1.00 98.69 201 LEU A N 1
ATOM 1569 C CA . LEU A 1 201 ? 16.160 14.235 -10.771 1.00 98.69 201 LEU A CA 1
ATOM 1570 C C . LEU A 1 201 ? 14.867 13.836 -10.036 1.00 98.69 201 LEU A C 1
ATOM 1572 O O . LEU A 1 201 ? 14.744 14.074 -8.836 1.00 98.69 201 LEU A O 1
ATOM 1576 N N . PRO A 1 202 ? 13.897 13.218 -10.731 1.00 98.75 202 PRO A N 1
ATOM 1577 C CA . PRO A 1 202 ? 12.764 12.619 -10.042 1.00 98.75 202 PRO A CA 1
ATOM 1578 C C . PRO A 1 202 ? 13.261 11.455 -9.176 1.00 98.75 202 PRO A C 1
ATOM 1580 O O . PRO A 1 202 ? 14.063 10.631 -9.623 1.00 98.75 202 PRO A O 1
ATOM 1583 N N . VAL A 1 203 ? 12.803 11.391 -7.931 1.00 98.88 203 VAL A N 1
ATOM 1584 C CA . VAL A 1 203 ? 13.071 10.286 -7.011 1.00 98.88 203 VAL A CA 1
ATOM 1585 C C . VAL A 1 203 ? 11.742 9.711 -6.560 1.00 98.88 203 VAL A C 1
ATOM 1587 O O . VAL A 1 203 ? 10.899 10.418 -6.012 1.00 98.88 203 VAL A O 1
ATOM 1590 N N . GLY A 1 204 ? 11.548 8.424 -6.808 1.00 98.88 204 GLY A N 1
ATOM 1591 C CA . GLY A 1 204 ? 10.350 7.702 -6.417 1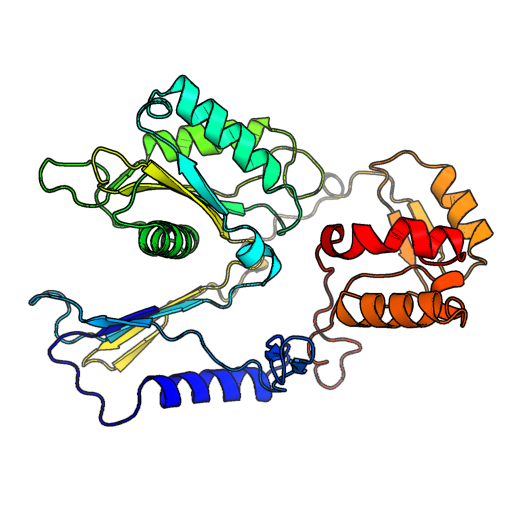.00 98.88 204 GLY A CA 1
ATOM 1592 C C . GLY A 1 204 ? 10.638 6.762 -5.255 1.00 98.88 204 GLY A C 1
ATOM 1593 O O . GLY A 1 204 ? 11.659 6.078 -5.254 1.00 98.88 204 GLY A O 1
ATOM 1594 N N . ILE A 1 205 ? 9.741 6.709 -4.273 1.00 98.81 205 ILE A N 1
ATOM 1595 C CA . ILE A 1 205 ? 9.816 5.763 -3.152 1.00 98.81 205 ILE A CA 1
ATOM 1596 C C . ILE A 1 205 ? 8.467 5.072 -3.014 1.00 98.81 205 ILE A C 1
ATOM 1598 O O . ILE A 1 205 ? 7.426 5.725 -3.020 1.00 98.81 205 ILE A O 1
ATOM 1602 N N . GLY A 1 206 ? 8.471 3.751 -2.888 1.00 98.62 206 GLY A N 1
ATOM 1603 C CA . GLY A 1 206 ? 7.259 2.958 -2.737 1.00 98.62 206 GLY A CA 1
ATOM 1604 C C . GLY A 1 206 ? 7.493 1.672 -1.967 1.00 98.62 206 GLY A C 1
ATOM 1605 O O . GLY A 1 206 ? 8.628 1.305 -1.683 1.00 98.62 206 GLY A O 1
ATOM 1606 N N . VAL A 1 207 ? 6.412 0.972 -1.632 1.00 98.75 207 VAL A N 1
ATOM 1607 C CA . VAL A 1 207 ? 6.485 -0.280 -0.869 1.00 98.75 207 VAL A CA 1
ATOM 1608 C C . VAL A 1 207 ? 5.575 -1.358 -1.445 1.00 98.75 207 VAL A C 1
ATOM 1610 O O . VAL A 1 207 ? 4.490 -1.064 -1.966 1.00 98.75 207 VAL A O 1
ATOM 1613 N N . SER A 1 208 ? 5.968 -2.621 -1.294 1.00 98.75 208 SER A N 1
ATOM 1614 C CA . SER A 1 208 ? 5.010 -3.715 -1.111 1.00 98.75 208 SER A CA 1
ATOM 1615 C C . SER A 1 208 ? 4.786 -3.959 0.378 1.00 98.75 208 SER A C 1
ATOM 1617 O O . SER A 1 208 ? 5.716 -3.843 1.174 1.00 98.75 208 SER A O 1
ATOM 1619 N N . CYS A 1 209 ? 3.530 -4.184 0.753 1.00 98.12 209 CYS A N 1
ATOM 1620 C CA . CYS A 1 209 ? 3.109 -4.376 2.140 1.00 98.12 209 CYS A CA 1
ATOM 1621 C C . CYS A 1 209 ? 3.100 -5.859 2.514 1.00 98.12 209 CYS A C 1
ATOM 1623 O O . CYS A 1 209 ? 3.367 -6.697 1.663 1.00 98.12 209 CYS A O 1
ATOM 1625 N N . SER A 1 210 ? 2.690 -6.195 3.743 1.00 98.56 210 SER A N 1
ATOM 1626 C CA . SER A 1 210 ? 2.485 -7.597 4.152 1.00 98.56 210 SER A CA 1
ATOM 1627 C C . SER A 1 210 ? 1.552 -8.386 3.220 1.00 98.56 210 SER A C 1
ATOM 1629 O O . SER A 1 210 ? 1.677 -9.598 3.103 1.00 98.56 210 SER A O 1
ATOM 1631 N N . ALA A 1 211 ? 0.619 -7.714 2.537 1.00 98.19 211 ALA A N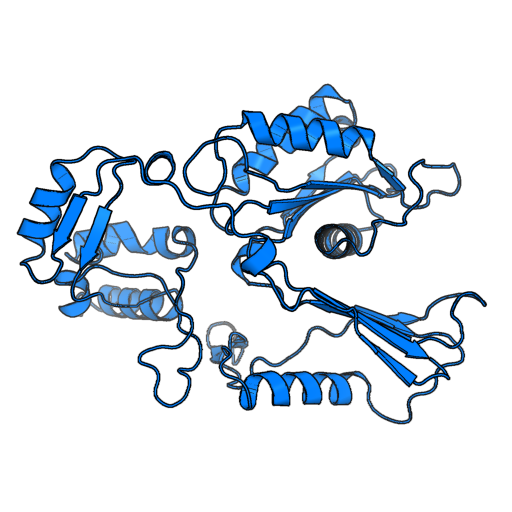 1
ATOM 1632 C CA . ALA A 1 211 ? -0.167 -8.309 1.458 1.00 98.19 211 ALA A CA 1
ATOM 1633 C C . ALA A 1 211 ? 0.592 -8.218 0.117 1.00 98.19 211 ALA A C 1
ATOM 1635 O O . ALA A 1 211 ? 0.100 -7.592 -0.832 1.00 98.19 211 ALA A O 1
ATOM 1636 N N . ASP A 1 212 ? 1.782 -8.825 0.068 1.00 98.62 212 ASP A N 1
ATOM 1637 C CA . ASP A 1 212 ? 2.656 -8.899 -1.107 1.00 98.62 212 ASP A CA 1
ATOM 1638 C C . ASP A 1 212 ? 2.050 -9.849 -2.148 1.00 98.62 212 ASP A C 1
ATOM 1640 O O . ASP A 1 212 ? 2.037 -11.065 -1.974 1.00 98.62 212 ASP A O 1
ATOM 1644 N N . ARG A 1 213 ? 1.400 -9.285 -3.171 1.00 98.50 213 ARG A N 1
ATOM 1645 C CA . ARG A 1 213 ? 0.483 -10.021 -4.056 1.00 98.50 213 ARG A CA 1
ATOM 1646 C C . ARG A 1 213 ? 0.719 -9.647 -5.504 1.00 98.50 213 ARG A C 1
ATOM 1648 O O . ARG A 1 213 ? 0.058 -8.757 -6.056 1.00 98.50 213 ARG A O 1
ATOM 1655 N N . GLN A 1 214 ? 1.626 -10.388 -6.109 1.00 98.44 214 GLN A N 1
ATOM 1656 C CA . GLN A 1 214 ? 1.890 -10.372 -7.531 1.00 98.44 214 GLN A CA 1
ATOM 1657 C C . GLN A 1 214 ? 2.105 -11.797 -8.022 1.00 98.44 214 GLN A C 1
ATOM 1659 O O . GLN A 1 214 ? 2.457 -12.673 -7.236 1.00 98.44 214 GLN A O 1
ATOM 1664 N N . VAL A 1 215 ? 1.871 -12.015 -9.308 1.00 98.25 215 VAL A N 1
ATOM 1665 C CA . VAL A 1 215 ? 2.162 -13.289 -9.956 1.00 98.25 215 VAL A CA 1
ATOM 1666 C C . VAL A 1 215 ? 2.595 -13.020 -11.394 1.00 98.25 215 VAL A C 1
ATOM 1668 O O . VAL A 1 215 ? 1.905 -12.310 -12.141 1.00 98.25 215 VAL A O 1
ATOM 1671 N N . LYS A 1 216 ? 3.761 -13.545 -11.772 1.00 97.81 216 LYS A N 1
ATOM 1672 C CA . LYS A 1 216 ? 4.208 -13.573 -13.164 1.00 97.81 216 LYS A CA 1
ATOM 1673 C C . LYS A 1 216 ? 3.389 -14.616 -13.917 1.00 97.81 216 LYS A C 1
ATOM 1675 O O . LYS A 1 216 ? 3.097 -15.689 -13.397 1.00 97.81 216 LYS A O 1
ATOM 1680 N N . ALA A 1 217 ? 3.036 -14.329 -15.155 1.00 97.81 217 ALA A N 1
ATOM 1681 C CA . ALA A 1 217 ? 2.452 -15.311 -16.054 1.00 97.81 217 ALA A CA 1
ATOM 1682 C C . ALA A 1 217 ? 3.060 -15.142 -17.436 1.00 97.81 217 ALA A C 1
ATOM 1684 O O . ALA A 1 217 ? 3.554 -14.064 -17.771 1.00 97.81 217 ALA A O 1
ATOM 1685 N N . LYS A 1 218 ? 2.999 -16.187 -18.250 1.00 96.69 218 LYS A N 1
ATOM 1686 C CA . LYS A 1 218 ? 3.317 -16.066 -19.664 1.00 96.69 218 LYS A CA 1
ATOM 1687 C C . LYS A 1 218 ? 2.515 -17.029 -20.517 1.00 96.69 218 LYS A C 1
ATOM 1689 O O . LYS A 1 218 ? 2.137 -18.102 -20.057 1.00 96.69 218 LYS A O 1
ATOM 1694 N N . ILE A 1 219 ? 2.276 -16.644 -21.758 1.00 97.25 219 ILE A N 1
ATOM 1695 C CA . ILE A 1 219 ? 1.703 -17.499 -22.792 1.00 97.25 219 ILE A CA 1
ATOM 1696 C C . ILE A 1 219 ? 2.785 -17.710 -23.842 1.00 97.25 219 ILE A C 1
ATOM 1698 O O . ILE A 1 219 ? 3.387 -16.745 -24.314 1.00 97.25 219 ILE A O 1
ATOM 1702 N N . THR A 1 220 ? 3.039 -18.966 -24.179 1.00 95.69 220 THR A N 1
ATOM 1703 C CA . THR A 1 220 ? 4.002 -19.383 -25.203 1.00 95.69 220 THR A CA 1
ATOM 1704 C C . THR A 1 220 ? 3.348 -20.425 -26.114 1.00 95.69 220 THR A C 1
ATOM 1706 O O . THR A 1 220 ? 2.177 -20.774 -25.938 1.00 95.69 220 THR A O 1
ATOM 1709 N N . ARG A 1 221 ? 4.094 -20.959 -27.087 1.00 95.62 221 ARG A N 1
ATOM 1710 C CA . ARG A 1 221 ? 3.605 -22.036 -27.966 1.00 95.62 221 ARG A CA 1
ATOM 1711 C C . ARG A 1 221 ? 3.258 -23.316 -27.197 1.00 95.62 221 ARG A C 1
ATOM 1713 O O . ARG A 1 221 ? 2.419 -24.091 -27.643 1.00 95.62 221 ARG A O 1
ATOM 1720 N N . GLU A 1 222 ? 3.892 -23.527 -26.048 1.00 97.19 222 GLU A N 1
ATOM 1721 C CA . GLU A 1 222 ? 3.695 -24.687 -25.178 1.00 97.19 222 GLU A CA 1
ATOM 1722 C C . GLU A 1 222 ? 2.452 -24.558 -24.280 1.00 97.19 222 GLU A C 1
ATOM 1724 O O . GLU A 1 222 ? 2.011 -25.555 -23.710 1.00 97.19 222 GLU A O 1
ATOM 1729 N N . GLY A 1 223 ? 1.874 -23.357 -24.150 1.00 97.38 223 GLY A N 1
ATOM 1730 C CA . GLY A 1 223 ? 0.638 -23.126 -23.406 1.00 97.38 223 GLY A CA 1
ATOM 1731 C C . GLY A 1 223 ? 0.674 -21.899 -22.497 1.00 97.38 223 GLY A C 1
ATOM 1732 O O . GLY A 1 223 ? 1.376 -20.920 -22.749 1.00 97.38 223 GLY A O 1
ATOM 1733 N N . VAL A 1 224 ? -0.131 -21.950 -21.433 1.00 98.06 224 VAL A N 1
ATOM 1734 C CA . VAL A 1 224 ? -0.278 -20.873 -20.444 1.00 98.06 224 VAL A CA 1
ATOM 1735 C C . VAL A 1 224 ? 0.439 -21.264 -19.157 1.00 98.06 224 VAL A C 1
ATOM 1737 O O . VAL A 1 224 ? 0.139 -22.291 -18.552 1.00 98.06 224 VAL A O 1
ATOM 1740 N N . PHE A 1 225 ? 1.356 -20.413 -18.718 1.00 98.31 225 PHE A N 1
ATOM 1741 C CA . PHE A 1 225 ? 2.184 -20.608 -17.538 1.00 98.31 225 PHE A CA 1
ATOM 1742 C C . PHE A 1 225 ? 1.883 -19.532 -16.505 1.00 98.31 225 PHE A C 1
ATOM 1744 O O . PHE A 1 225 ? 1.772 -18.349 -16.827 1.00 98.31 225 PHE A O 1
ATOM 1751 N N . LEU A 1 226 ? 1.802 -19.944 -15.247 1.00 98.12 226 LEU A N 1
ATOM 1752 C CA . LEU A 1 226 ? 1.633 -19.065 -14.101 1.00 98.12 226 LEU A CA 1
ATOM 1753 C C . LEU A 1 226 ? 2.751 -19.359 -13.102 1.00 98.12 226 LEU A C 1
ATOM 1755 O O . LEU A 1 226 ? 3.111 -20.519 -12.899 1.00 98.12 226 LEU A O 1
ATOM 1759 N N . GLU A 1 227 ? 3.305 -18.318 -12.490 1.00 98.31 227 GLU A N 1
ATOM 1760 C CA . GLU A 1 227 ? 4.279 -18.451 -11.413 1.00 98.31 227 GLU A CA 1
ATOM 1761 C C . GLU A 1 227 ? 3.700 -19.306 -10.284 1.00 98.31 227 GLU A C 1
ATOM 1763 O O . GLU A 1 227 ? 2.592 -19.080 -9.787 1.00 98.31 227 GLU A O 1
ATOM 1768 N N . ARG A 1 228 ? 4.471 -20.320 -9.887 1.00 98.25 228 ARG A N 1
ATOM 1769 C CA . ARG A 1 228 ? 4.129 -21.188 -8.770 1.00 98.25 228 ARG A CA 1
ATOM 1770 C C . ARG A 1 228 ? 4.434 -20.452 -7.470 1.00 98.25 228 ARG A C 1
ATOM 1772 O O . ARG A 1 228 ? 5.596 -20.243 -7.135 1.00 98.25 228 ARG A O 1
ATOM 1779 N N . LEU A 1 229 ? 3.383 -20.107 -6.737 1.00 97.88 229 LEU A N 1
ATOM 1780 C CA . LEU A 1 229 ? 3.488 -19.621 -5.364 1.00 97.88 229 LEU A CA 1
ATOM 1781 C C . LEU A 1 229 ? 3.609 -20.794 -4.381 1.00 97.88 229 LEU A C 1
ATOM 1783 O O . LEU A 1 229 ? 3.320 -21.943 -4.730 1.00 97.88 229 LEU A O 1
ATOM 1787 N N . GLU A 1 230 ? 4.024 -20.499 -3.149 1.00 97.69 230 GLU A N 1
ATOM 1788 C CA . GLU A 1 230 ? 4.015 -21.482 -2.066 1.00 97.69 230 GLU A CA 1
ATOM 1789 C C . GLU A 1 230 ? 2.574 -21.898 -1.724 1.00 97.69 230 GLU A C 1
ATOM 1791 O O . GLU A 1 230 ? 1.693 -21.053 -1.551 1.00 97.69 230 GLU A O 1
ATOM 1796 N N . THR A 1 231 ? 2.344 -23.205 -1.618 1.00 97.56 231 THR A N 1
ATOM 1797 C CA . THR A 1 231 ? 1.044 -23.811 -1.296 1.00 97.56 231 THR A CA 1
ATOM 1798 C C . THR A 1 231 ? 0.976 -24.355 0.129 1.00 97.56 231 THR A C 1
ATOM 1800 O O . THR A 1 231 ? -0.123 -24.537 0.646 1.00 97.56 231 THR A O 1
ATOM 1803 N N . ASP A 1 232 ? 2.124 -24.587 0.766 1.00 97.38 232 ASP A N 1
ATOM 1804 C CA . ASP A 1 232 ? 2.261 -24.974 2.167 1.00 97.38 232 ASP A CA 1
ATOM 1805 C C . ASP A 1 232 ? 3.028 -23.896 2.956 1.00 97.38 232 ASP A C 1
ATOM 1807 O O . ASP A 1 232 ? 4.226 -24.024 3.221 1.00 97.38 232 ASP A O 1
ATOM 1811 N N . PRO A 1 233 ? 2.365 -22.792 3.343 1.00 96.12 233 PRO A N 1
ATOM 1812 C CA . PRO A 1 233 ? 3.007 -21.754 4.142 1.00 96.12 233 PRO A CA 1
ATOM 1813 C C . PRO A 1 233 ? 3.288 -22.197 5.588 1.00 96.12 233 PRO A C 1
ATOM 1815 O O . PRO A 1 233 ? 4.007 -21.491 6.297 1.00 96.12 233 PRO A O 1
ATOM 1818 N N . ALA A 1 234 ? 2.738 -23.331 6.049 1.00 95.62 234 ALA A N 1
ATOM 1819 C CA . ALA A 1 234 ? 2.910 -23.789 7.426 1.00 95.62 234 ALA A CA 1
ATOM 1820 C C . ALA A 1 234 ? 4.364 -24.178 7.728 1.00 95.62 234 ALA A C 1
ATOM 1822 O O . ALA A 1 234 ? 4.801 -24.025 8.865 1.00 95.62 234 ALA A O 1
ATOM 1823 N N . GLN A 1 235 ? 5.142 -24.574 6.715 1.00 95.62 235 GLN A N 1
ATOM 1824 C CA . GLN A 1 235 ? 6.574 -24.868 6.855 1.00 95.62 235 GLN A CA 1
ATOM 1825 C C . GLN A 1 235 ? 7.413 -23.671 7.349 1.00 95.62 235 GLN A C 1
ATOM 1827 O O . GLN A 1 235 ? 8.511 -23.861 7.867 1.00 95.62 235 GLN A O 1
ATOM 1832 N N . TYR A 1 236 ? 6.922 -22.435 7.183 1.00 95.06 236 TYR A N 1
ATOM 1833 C CA . TYR A 1 236 ? 7.597 -21.226 7.666 1.00 95.06 236 TYR A CA 1
ATOM 1834 C C . TYR A 1 236 ? 7.207 -20.848 9.099 1.00 95.06 236 TYR A C 1
ATOM 1836 O O . TYR A 1 236 ? 7.758 -19.885 9.639 1.00 95.06 236 TYR A O 1
ATOM 1844 N N . LEU A 1 237 ? 6.249 -21.552 9.716 1.00 92.25 237 LEU A N 1
ATOM 1845 C CA . LEU A 1 237 ? 5.887 -21.314 11.108 1.00 92.25 237 LEU A CA 1
ATOM 1846 C C . LEU A 1 237 ? 7.020 -21.824 12.007 1.00 92.25 237 LEU A C 1
ATOM 1848 O O . LEU A 1 237 ? 7.318 -23.019 11.987 1.00 92.25 237 LEU A O 1
ATOM 1852 N N . PRO A 1 238 ? 7.660 -20.950 12.803 1.00 87.81 238 PRO A N 1
ATOM 1853 C CA . PRO A 1 238 ? 8.620 -21.411 13.790 1.00 87.81 238 PRO A CA 1
ATOM 1854 C C . PRO A 1 238 ? 7.899 -22.215 14.875 1.00 87.81 238 PRO A C 1
ATOM 1856 O O . PRO A 1 238 ? 6.712 -21.997 15.138 1.00 87.81 238 PRO A O 1
ATOM 1859 N N . GLU A 1 239 ? 8.629 -23.091 15.563 1.00 85.25 239 GLU A N 1
ATOM 1860 C CA . GLU A 1 239 ? 8.116 -23.717 16.779 1.00 85.25 239 GLU A CA 1
ATOM 1861 C C . GLU A 1 239 ? 7.730 -22.628 17.796 1.00 85.25 239 GLU A C 1
ATOM 1863 O O . GLU A 1 239 ? 8.549 -21.806 18.226 1.00 85.25 239 GLU A O 1
ATOM 1868 N N . ILE A 1 240 ? 6.445 -22.582 18.153 1.00 76.19 240 ILE A N 1
ATOM 1869 C CA . ILE A 1 240 ? 5.927 -21.631 19.133 1.00 76.19 240 ILE A CA 1
ATOM 1870 C C . ILE A 1 240 ? 6.215 -22.206 20.516 1.00 76.19 240 ILE A C 1
ATOM 1872 O O . ILE A 1 240 ? 5.594 -23.179 20.934 1.00 76.19 240 ILE A O 1
ATOM 1876 N N . THR A 1 241 ? 7.153 -21.593 21.230 1.00 74.69 241 THR A N 1
ATOM 1877 C CA . THR A 1 241 ? 7.416 -21.878 22.640 1.00 74.69 241 THR A CA 1
ATOM 1878 C C . THR A 1 241 ? 6.814 -20.770 23.504 1.00 74.69 241 THR A C 1
ATOM 1880 O O . THR A 1 241 ? 6.624 -19.642 23.039 1.00 74.69 241 THR A O 1
ATOM 1883 N N . ASP A 1 242 ? 6.555 -21.049 24.783 1.00 67.38 242 ASP A N 1
ATOM 1884 C CA . ASP A 1 242 ? 6.039 -20.048 25.735 1.00 67.38 242 ASP A CA 1
ATOM 1885 C C . ASP A 1 242 ? 6.950 -18.811 25.855 1.00 67.38 242 ASP A C 1
ATOM 1887 O O . ASP A 1 242 ? 6.494 -17.717 26.186 1.00 67.38 242 ASP A O 1
ATOM 1891 N N . GLN A 1 243 ? 8.233 -18.948 25.504 1.00 63.72 243 GLN A N 1
ATOM 1892 C CA . GLN A 1 243 ? 9.206 -17.852 25.465 1.00 63.72 243 GLN A CA 1
ATOM 1893 C C . GLN A 1 243 ? 8.888 -16.809 24.377 1.00 63.72 243 GLN A C 1
ATOM 1895 O O . GLN A 1 243 ? 9.258 -15.644 24.516 1.00 63.72 243 GLN A O 1
ATOM 1900 N N . HIS A 1 244 ? 8.167 -17.194 23.317 1.00 65.00 244 HIS A N 1
ATOM 1901 C CA . HIS A 1 244 ? 7.698 -16.288 22.263 1.00 65.00 244 HIS A CA 1
ATOM 1902 C C . HIS A 1 244 ? 6.384 -15.571 22.632 1.00 65.00 244 HIS A C 1
ATOM 1904 O O . HIS A 1 244 ? 6.038 -14.562 22.016 1.00 65.00 244 HIS A O 1
ATOM 1910 N N . LEU A 1 245 ? 5.668 -16.048 23.658 1.00 60.12 245 LEU A N 1
ATOM 1911 C CA . LEU A 1 245 ? 4.390 -15.508 24.142 1.00 60.12 245 LEU A CA 1
ATOM 1912 C C . LEU A 1 245 ? 4.567 -14.504 25.298 1.00 60.12 245 LEU A C 1
ATOM 1914 O O . LEU A 1 245 ? 3.694 -14.350 26.150 1.00 60.12 245 LEU A O 1
ATOM 1918 N N . GLY A 1 246 ? 5.694 -13.788 25.332 1.00 59.66 246 GLY A N 1
ATOM 1919 C CA . GLY A 1 246 ? 5.988 -12.806 26.374 1.00 59.66 246 GLY A CA 1
ATOM 1920 C C . GLY A 1 246 ? 5.077 -11.568 26.353 1.00 59.66 246 GLY A C 1
ATOM 1921 O O . GLY A 1 246 ? 4.524 -11.183 25.317 1.00 59.66 246 GLY A O 1
ATOM 1922 N N . GLY A 1 247 ? 4.965 -10.918 27.514 1.00 69.75 247 GLY A N 1
ATOM 1923 C CA . GLY A 1 247 ? 4.286 -9.635 27.724 1.00 69.75 247 GLY A CA 1
ATOM 1924 C C . GLY A 1 247 ? 2.885 -9.770 28.322 1.00 69.75 247 GLY A C 1
ATOM 1925 O O . GLY A 1 247 ? 2.044 -10.503 27.804 1.00 69.75 247 GLY A O 1
ATOM 1926 N N . GLU A 1 248 ? 2.612 -9.023 29.390 1.00 82.62 248 GLU A N 1
ATOM 1927 C CA . GLU A 1 248 ? 1.273 -8.935 29.974 1.00 82.62 248 GLU A CA 1
ATOM 1928 C C . GLU A 1 248 ? 0.271 -8.424 28.922 1.00 82.62 248 GLU A C 1
ATOM 1930 O O . GLU A 1 248 ? 0.539 -7.463 28.195 1.00 82.62 248 GLU A O 1
ATOM 1935 N N . VAL A 1 249 ? -0.863 -9.115 28.783 1.00 91.25 249 VAL A N 1
ATOM 1936 C CA . VAL A 1 249 ? -1.971 -8.702 27.913 1.00 91.25 249 VAL A CA 1
ATOM 1937 C C . VAL A 1 249 ? -3.101 -8.236 28.807 1.00 91.25 249 VAL A C 1
ATOM 1939 O O . VAL A 1 249 ? -3.714 -9.044 29.506 1.00 91.25 249 VAL A O 1
ATOM 1942 N N . VAL A 1 250 ? -3.416 -6.947 28.747 1.00 95.44 250 VAL A N 1
ATOM 1943 C CA . VAL A 1 250 ? -4.546 -6.404 29.497 1.00 95.44 250 VAL A CA 1
ATOM 1944 C C . VAL A 1 250 ? -5.837 -6.758 28.765 1.00 95.44 250 VAL A C 1
ATOM 1946 O O . VAL A 1 250 ? -6.039 -6.378 27.612 1.00 95.44 250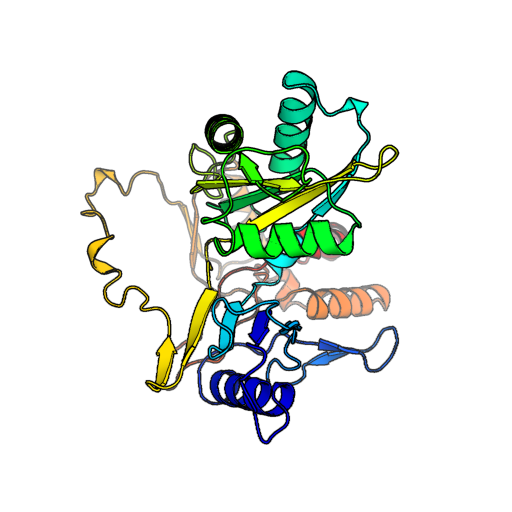 VAL A O 1
ATOM 1949 N N . LYS A 1 251 ? -6.725 -7.500 29.425 1.00 97.19 251 LYS A N 1
ATOM 1950 C CA . LYS A 1 251 ? -8.048 -7.826 28.880 1.00 97.19 251 LYS A CA 1
ATOM 1951 C C . LYS A 1 251 ? -9.010 -6.669 29.148 1.00 97.19 251 LYS A C 1
ATOM 1953 O O . LYS A 1 251 ? -9.175 -6.267 30.298 1.00 97.19 251 LYS A O 1
ATOM 1958 N N . ILE A 1 252 ? -9.649 -6.164 28.098 1.00 97.88 252 ILE A N 1
ATOM 1959 C CA . ILE A 1 252 ? -10.634 -5.080 28.166 1.00 97.88 252 ILE A CA 1
ATOM 1960 C C . ILE A 1 252 ? -11.979 -5.618 27.672 1.00 97.88 252 ILE A C 1
ATOM 1962 O O . ILE A 1 252 ? -12.091 -6.070 26.529 1.00 97.88 252 ILE A O 1
ATOM 1966 N N . ASP A 1 253 ? -12.993 -5.559 28.532 1.00 98.19 253 ASP A N 1
ATOM 1967 C CA . ASP A 1 253 ? -14.382 -5.821 28.156 1.00 98.19 253 ASP A CA 1
ATOM 1968 C C . ASP A 1 253 ? -15.022 -4.531 27.627 1.00 98.19 253 ASP A C 1
ATOM 1970 O O . ASP A 1 253 ? -15.083 -3.514 28.316 1.00 98.19 253 ASP A O 1
ATOM 1974 N N . LEU A 1 254 ? -15.482 -4.576 26.381 1.00 98.50 254 LEU A N 1
ATOM 1975 C CA . LEU A 1 254 ? -16.110 -3.466 25.675 1.00 98.50 254 LEU A CA 1
ATOM 1976 C C . LEU A 1 254 ? -17.622 -3.391 25.914 1.00 98.50 254 LEU A C 1
ATOM 1978 O O . LEU A 1 254 ? -18.250 -2.418 25.506 1.00 98.50 254 LEU A O 1
ATOM 1982 N N . ASN A 1 255 ? -18.227 -4.386 26.567 1.00 98.00 255 ASN A N 1
ATOM 1983 C CA . ASN A 1 255 ? -19.656 -4.389 26.893 1.00 98.00 255 ASN A CA 1
ATOM 1984 C C . ASN A 1 255 ? -19.944 -3.668 28.224 1.00 98.00 255 ASN A C 1
ATOM 1986 O O . ASN A 1 255 ? -20.789 -4.089 29.011 1.00 98.00 255 ASN A O 1
ATOM 1990 N N . GLN A 1 256 ? -19.236 -2.565 28.462 1.00 97.62 256 GLN A N 1
ATOM 1991 C CA . GLN A 1 256 ? -19.354 -1.704 29.637 1.00 97.62 256 GLN A CA 1
ATOM 1992 C C . GLN A 1 256 ? -19.698 -0.272 29.193 1.00 97.62 256 GLN A C 1
ATOM 1994 O O . GLN A 1 256 ? -19.452 0.094 28.041 1.00 97.62 256 GLN A O 1
ATOM 1999 N N . PRO A 1 257 ? -20.232 0.591 30.077 1.00 97.75 257 PRO A N 1
ATOM 2000 C CA . PRO A 1 257 ? -20.390 2.008 29.765 1.00 97.75 257 PRO A CA 1
ATOM 2001 C C . PRO A 1 257 ? -19.061 2.641 29.320 1.00 97.75 257 PRO A C 1
ATOM 2003 O O . PRO A 1 257 ? -18.044 2.464 29.989 1.00 97.75 257 PRO A O 1
ATOM 2006 N N . MET A 1 258 ? -19.074 3.451 28.252 1.00 98.06 258 MET A N 1
ATOM 2007 C CA . MET A 1 258 ? -17.872 4.067 27.653 1.00 98.06 258 MET A CA 1
ATOM 2008 C C . MET A 1 258 ? -16.945 4.740 28.683 1.00 98.06 258 MET A C 1
ATOM 2010 O O . MET A 1 258 ? -15.726 4.592 28.635 1.00 98.06 258 MET A O 1
ATOM 2014 N N . LYS A 1 259 ? -17.519 5.413 29.689 1.00 97.88 259 LYS A N 1
ATOM 2015 C CA . LYS A 1 259 ? -16.767 6.037 30.792 1.00 97.88 259 LYS A CA 1
ATOM 2016 C C . LYS A 1 259 ? -15.907 5.038 31.581 1.00 97.88 259 LYS A C 1
ATOM 2018 O O . LYS A 1 259 ? -14.814 5.394 32.008 1.00 97.88 259 LYS A O 1
ATOM 2023 N N . GLN A 1 260 ? -16.393 3.816 31.794 1.00 98.38 260 GLN A N 1
ATOM 2024 C CA . GLN A 1 260 ? -15.657 2.768 32.506 1.00 98.38 260 GLN A CA 1
ATOM 2025 C C . GLN A 1 260 ? -14.529 2.201 31.641 1.00 98.38 260 GLN A C 1
ATOM 2027 O O . GLN A 1 260 ? -13.418 2.044 32.141 1.00 98.38 260 GLN A O 1
ATOM 2032 N N . ILE A 1 261 ? -14.781 1.994 30.342 1.00 98.31 261 ILE A N 1
ATOM 2033 C CA . ILE A 1 261 ? -13.754 1.552 29.386 1.00 98.31 261 ILE A CA 1
ATOM 2034 C C . ILE A 1 261 ? -12.605 2.573 29.348 1.00 98.31 261 ILE A C 1
ATOM 2036 O O . ILE A 1 261 ? -11.442 2.209 29.510 1.00 98.31 261 ILE A O 1
ATOM 2040 N N . LEU A 1 262 ? -12.921 3.867 29.228 1.00 98.31 262 LEU A N 1
ATOM 2041 C CA . LEU A 1 262 ? -11.928 4.949 29.247 1.00 98.31 262 LEU A CA 1
ATOM 2042 C C . LEU A 1 262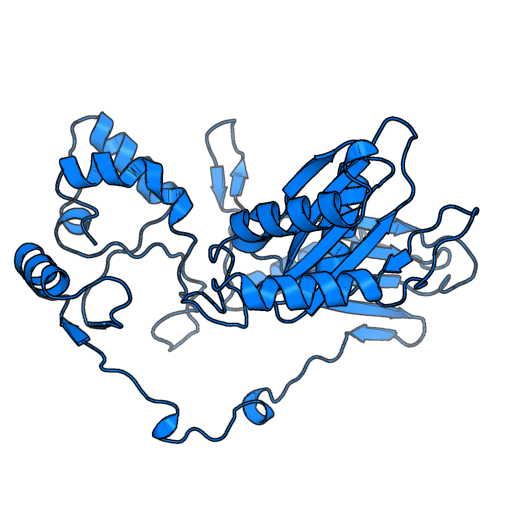 ? -11.158 5.022 30.572 1.00 98.31 262 LEU A C 1
ATOM 2044 O O . LEU A 1 262 ? -9.942 5.224 30.562 1.00 98.31 262 LEU A O 1
ATOM 2048 N N . ALA A 1 263 ? -11.839 4.838 31.709 1.00 98.44 263 ALA A N 1
ATOM 2049 C CA . ALA A 1 263 ? -11.198 4.829 33.022 1.00 98.44 263 ALA A CA 1
ATOM 2050 C C . ALA A 1 263 ? -10.209 3.665 33.163 1.00 98.44 263 ALA A C 1
ATOM 2052 O O . ALA A 1 263 ? -9.140 3.857 33.737 1.00 98.44 263 ALA A O 1
ATOM 2053 N N . GLN A 1 264 ? -10.536 2.489 32.616 1.00 98.06 264 GLN A N 1
ATOM 2054 C CA . GLN A 1 264 ? -9.631 1.342 32.588 1.00 98.06 264 GLN A CA 1
ATOM 2055 C C . GLN A 1 264 ? -8.438 1.602 31.659 1.00 98.06 264 GLN A C 1
ATOM 2057 O O . GLN A 1 264 ? -7.295 1.462 32.082 1.00 98.06 264 GLN A O 1
ATOM 2062 N N . LEU A 1 265 ? -8.675 2.048 30.419 1.00 97.62 265 LEU A N 1
ATOM 2063 C CA . LEU A 1 265 ? -7.603 2.347 29.459 1.00 97.62 265 LEU A CA 1
ATOM 2064 C C . LEU A 1 265 ? -6.625 3.412 29.984 1.00 97.62 265 LEU A C 1
ATOM 2066 O O . LEU A 1 265 ? -5.420 3.284 29.784 1.00 97.62 265 LEU A O 1
ATOM 2070 N N . SER A 1 266 ? -7.121 4.417 30.714 1.00 97.81 266 SER A N 1
ATOM 2071 C CA . SER A 1 266 ? -6.298 5.493 31.293 1.00 97.81 266 SER A CA 1
ATOM 2072 C C . SER A 1 266 ? -5.333 5.028 32.391 1.00 97.81 266 SER A C 1
ATOM 2074 O O . SER A 1 266 ? -4.442 5.785 32.771 1.00 97.81 266 SER A O 1
ATOM 2076 N N . GLN A 1 267 ? -5.481 3.803 32.909 1.00 97.81 267 GLN A N 1
ATOM 2077 C CA . GLN A 1 267 ? -4.560 3.232 33.902 1.00 97.81 267 GLN A CA 1
ATOM 2078 C C . GLN A 1 267 ? -3.270 2.696 33.271 1.00 97.81 267 GLN A C 1
ATOM 2080 O O . GLN A 1 267 ? -2.332 2.351 33.991 1.00 97.81 267 GLN A O 1
ATOM 2085 N N . HIS A 1 268 ? -3.205 2.619 31.941 1.00 96.50 268 HIS A N 1
ATOM 2086 C CA . HIS A 1 268 ? -2.108 1.984 31.226 1.00 96.50 268 HIS A CA 1
ATOM 2087 C C . HIS A 1 268 ? -1.356 2.987 30.340 1.00 96.50 268 HIS A C 1
ATOM 2089 O O . HIS A 1 268 ? -1.977 3.802 29.656 1.00 96.50 268 HIS A O 1
ATOM 2095 N N . PRO A 1 269 ? -0.012 2.937 30.297 1.00 96.69 269 PRO A N 1
ATOM 2096 C CA . PRO A 1 269 ? 0.761 3.781 29.397 1.00 96.69 269 PRO A CA 1
ATOM 2097 C C . PRO A 1 269 ? 0.616 3.333 27.936 1.00 96.69 269 PRO A C 1
ATOM 2099 O O . PRO A 1 269 ? 0.251 2.192 27.630 1.00 96.69 269 PRO A O 1
ATOM 2102 N N . VAL A 1 270 ? 0.998 4.212 27.008 1.00 96.12 270 VAL A N 1
ATOM 2103 C CA . VAL A 1 270 ? 1.147 3.854 25.589 1.00 96.12 270 VAL A CA 1
ATOM 2104 C C . VAL A 1 270 ? 2.093 2.658 25.414 1.00 96.12 270 VAL A C 1
ATOM 2106 O O . VAL A 1 270 ? 3.001 2.456 26.218 1.00 96.12 270 VAL A O 1
ATOM 2109 N N . LYS A 1 271 ? 1.908 1.891 24.330 1.00 93.12 271 LYS A N 1
ATOM 2110 C CA . LYS A 1 271 ? 2.579 0.602 24.035 1.00 93.12 271 LYS A CA 1
ATOM 2111 C C . LYS A 1 271 ? 2.082 -0.602 24.848 1.00 93.12 271 LYS A C 1
ATOM 2113 O O . LYS A 1 271 ? 2.488 -1.719 24.540 1.00 93.12 271 LYS A O 1
ATOM 2118 N N . THR A 1 272 ? 1.193 -0.412 25.825 1.00 94.56 272 THR A N 1
ATOM 2119 C CA . THR A 1 272 ? 0.531 -1.533 26.512 1.00 94.56 272 THR A CA 1
ATOM 2120 C C . THR A 1 272 ? -0.273 -2.368 25.518 1.00 94.56 272 THR A C 1
ATOM 2122 O O . THR A 1 272 ? -1.085 -1.838 24.759 1.00 94.56 272 THR A O 1
ATOM 2125 N N . ARG A 1 273 ? -0.054 -3.686 25.519 1.00 94.75 273 ARG A N 1
ATOM 2126 C CA . ARG A 1 273 ? -0.808 -4.623 24.684 1.00 94.75 273 ARG A CA 1
ATOM 2127 C C . ARG A 1 273 ? -2.150 -4.935 25.342 1.00 94.75 273 ARG A C 1
ATOM 2129 O O . ARG A 1 273 ? -2.191 -5.359 26.496 1.00 94.75 273 ARG A O 1
ATOM 2136 N N . VAL A 1 274 ? -3.233 -4.775 24.586 1.00 95.62 274 VAL A N 1
ATOM 2137 C CA . VAL A 1 274 ? -4.602 -5.049 25.045 1.00 95.62 274 VAL A CA 1
ATOM 2138 C C . VAL A 1 274 ? -5.257 -6.159 24.223 1.00 95.62 274 VAL A C 1
ATOM 2140 O O . VAL A 1 274 ? -4.958 -6.320 23.040 1.00 95.62 274 VAL A O 1
ATOM 2143 N N . ALA A 1 275 ? -6.168 -6.907 24.842 1.00 96.81 275 ALA A N 1
ATOM 2144 C CA . ALA A 1 275 ? -7.080 -7.838 24.184 1.00 96.81 275 ALA A CA 1
ATOM 2145 C C . ALA A 1 275 ? -8.519 -7.386 24.434 1.00 96.81 275 ALA A C 1
ATOM 2147 O O . ALA A 1 275 ? -8.979 -7.362 25.575 1.00 96.81 275 ALA A O 1
ATOM 2148 N N . LEU A 1 276 ? -9.213 -7.012 23.362 1.00 97.75 276 LEU A N 1
ATOM 2149 C CA . LEU A 1 276 ? -10.553 -6.437 23.424 1.00 97.75 276 LEU A CA 1
ATOM 2150 C C . LEU A 1 276 ? -11.606 -7.529 23.215 1.00 97.75 276 LEU A C 1
ATOM 2152 O O . LEU A 1 276 ? -11.482 -8.336 22.295 1.00 97.75 276 LEU A O 1
ATOM 2156 N N . THR A 1 277 ? -12.646 -7.556 24.043 1.00 98.50 277 THR A N 1
ATOM 2157 C CA . THR A 1 277 ? -13.798 -8.460 23.889 1.00 98.50 277 THR A CA 1
ATOM 2158 C C . THR A 1 277 ? -15.083 -7.658 23.998 1.00 98.50 277 THR A C 1
ATOM 2160 O O . THR A 1 277 ? -15.255 -6.939 24.968 1.00 98.50 277 THR A O 1
ATOM 2163 N N . GLY A 1 278 ? -15.991 -7.779 23.030 1.00 97.94 278 GLY A N 1
ATOM 2164 C CA . GLY A 1 278 ? -17.308 -7.140 23.082 1.00 97.94 278 GLY A CA 1
ATOM 2165 C C . GLY A 1 278 ? -17.686 -6.437 21.784 1.00 97.94 278 GLY A C 1
ATOM 2166 O O . GLY A 1 278 ? -17.196 -6.784 20.709 1.00 97.94 278 GLY A O 1
ATOM 2167 N N . THR A 1 279 ? -18.599 -5.475 21.891 1.00 98.19 279 THR A N 1
ATOM 2168 C CA . THR A 1 279 ? -19.215 -4.809 20.736 1.00 98.19 279 THR A CA 1
ATOM 2169 C C . THR A 1 279 ? -18.363 -3.653 20.216 1.00 98.19 279 THR A C 1
ATOM 2171 O O . THR A 1 279 ? -17.870 -2.833 20.986 1.00 98.19 279 THR A O 1
ATOM 2174 N N . ILE A 1 280 ? -18.229 -3.565 18.891 1.00 98.06 280 ILE A N 1
ATOM 2175 C CA . ILE A 1 280 ? -17.469 -2.527 18.189 1.00 98.06 280 ILE A CA 1
ATOM 2176 C C . ILE A 1 280 ? -18.295 -2.028 17.002 1.00 98.06 280 ILE A C 1
ATOM 2178 O O . ILE A 1 280 ? -18.927 -2.821 16.301 1.00 98.06 280 ILE A O 1
ATOM 2182 N N . VAL A 1 281 ? -18.257 -0.722 16.742 1.00 98.12 281 VAL A N 1
ATOM 2183 C CA . VAL A 1 281 ? -18.844 -0.122 15.540 1.00 98.12 281 VAL A CA 1
ATOM 2184 C C . VAL A 1 281 ? -17.802 -0.046 14.438 1.00 98.12 281 VAL A C 1
ATOM 2186 O O . VAL A 1 281 ? -16.681 0.396 14.661 1.00 98.12 281 VAL A O 1
ATOM 2189 N N . VAL A 1 282 ? -18.181 -0.430 13.221 1.00 98.12 282 VAL A N 1
ATOM 2190 C CA . VAL A 1 282 ? -17.301 -0.331 12.054 1.00 98.12 282 VAL A CA 1
ATOM 2191 C C . VAL A 1 282 ? -17.708 0.854 11.193 1.00 98.12 282 VAL A C 1
ATOM 2193 O O . VAL A 1 282 ? -18.809 0.889 10.648 1.00 98.12 282 VAL A O 1
ATOM 2196 N N . ALA A 1 283 ? -16.800 1.811 11.034 1.00 97.44 283 ALA A N 1
ATOM 2197 C CA . ALA A 1 283 ? -16.991 2.977 10.179 1.00 97.44 283 ALA A CA 1
ATOM 2198 C C . ALA A 1 283 ? -15.650 3.415 9.587 1.00 97.44 283 ALA A C 1
ATOM 2200 O O . ALA A 1 283 ? -14.614 3.299 10.225 1.00 97.44 283 ALA A O 1
ATOM 2201 N N . ARG A 1 284 ? -15.646 3.936 8.360 1.00 95.50 284 ARG A N 1
ATOM 2202 C CA . ARG A 1 284 ? -14.442 4.473 7.696 1.00 95.50 284 ARG A CA 1
ATOM 2203 C C . ARG A 1 284 ? -14.812 5.648 6.793 1.00 95.50 284 ARG A C 1
ATOM 2205 O O . ARG A 1 284 ? -15.889 6.201 6.975 1.00 95.50 284 ARG A O 1
ATOM 2212 N N . ASP A 1 285 ? -13.953 5.993 5.839 1.00 95.12 285 ASP A N 1
ATOM 2213 C CA . ASP A 1 285 ? -13.975 7.194 4.989 1.00 95.12 285 ASP A CA 1
ATOM 2214 C C . ASP A 1 285 ? -15.393 7.745 4.661 1.00 95.12 285 ASP A C 1
ATOM 2216 O O . ASP A 1 285 ? -15.755 8.813 5.148 1.00 95.12 285 ASP A O 1
ATOM 2220 N N . ILE A 1 286 ? -16.234 7.007 3.917 1.00 93.38 286 ILE A N 1
ATOM 2221 C CA . ILE A 1 286 ? -17.584 7.472 3.506 1.00 93.38 286 ILE A CA 1
ATOM 2222 C C . ILE A 1 286 ? -18.535 7.635 4.703 1.00 93.38 286 ILE A C 1
ATOM 2224 O O . ILE A 1 286 ? -19.285 8.606 4.776 1.00 93.38 286 ILE A O 1
ATOM 2228 N N . ALA A 1 287 ? -18.496 6.705 5.661 1.00 96.56 287 ALA A N 1
ATOM 2229 C CA . ALA A 1 287 ? -19.337 6.780 6.854 1.00 96.56 287 ALA A CA 1
ATOM 2230 C C . ALA A 1 287 ? -18.955 7.981 7.735 1.00 96.56 287 ALA A C 1
ATOM 2232 O O . ALA A 1 287 ? -19.837 8.659 8.249 1.00 96.56 287 ALA A O 1
ATOM 2233 N N . HIS A 1 288 ? -17.659 8.285 7.864 1.00 97.88 288 HIS A N 1
ATOM 2234 C CA . HIS A 1 288 ? -17.184 9.469 8.587 1.00 97.88 288 HIS A CA 1
ATOM 2235 C C . HIS A 1 288 ? -17.616 10.760 7.892 1.00 97.88 288 HIS A C 1
ATOM 2237 O O . HIS A 1 288 ? -18.090 11.674 8.561 1.00 97.88 288 HIS A O 1
ATOM 2243 N N . ALA A 1 289 ? -17.537 10.817 6.559 1.00 96.44 289 ALA A N 1
ATOM 2244 C CA . ALA A 1 289 ? -18.018 11.968 5.802 1.00 96.44 289 ALA A CA 1
ATOM 2245 C C . ALA A 1 289 ? -19.526 12.211 6.008 1.00 96.44 289 ALA A C 1
ATOM 2247 O O . ALA A 1 289 ? -19.942 13.354 6.184 1.00 96.44 289 ALA A O 1
ATOM 2248 N N . GLU A 1 290 ? -20.353 11.161 6.048 1.00 96.38 290 GLU A N 1
ATOM 2249 C CA . GLU A 1 290 ? -21.792 11.320 6.309 1.00 96.38 290 GLU A CA 1
ATOM 2250 C C . GLU A 1 290 ? -22.089 11.702 7.767 1.00 96.38 290 GLU A C 1
ATOM 2252 O O . GLU A 1 290 ? -22.925 12.566 8.026 1.00 96.38 290 GLU A O 1
ATOM 2257 N N . LEU A 1 291 ? -21.358 11.131 8.731 1.00 97.50 291 LEU A N 1
ATOM 2258 C CA . LEU A 1 291 ? -21.450 11.518 10.143 1.00 97.50 291 LEU A CA 1
ATOM 2259 C C . LEU A 1 291 ? -21.054 12.984 10.360 1.00 97.50 291 LEU A C 1
ATOM 2261 O O . LEU A 1 291 ? -21.687 13.677 11.154 1.00 97.50 291 LEU A O 1
ATOM 2265 N N . LYS A 1 292 ? -20.055 13.474 9.620 1.00 97.44 292 LYS A N 1
ATOM 2266 C CA . LYS A 1 292 ? -19.652 14.882 9.622 1.00 97.44 292 LYS A CA 1
ATOM 2267 C C . LYS A 1 292 ? -20.754 15.781 9.071 1.00 97.44 292 LYS A C 1
ATOM 2269 O O . LYS A 1 292 ? -21.145 16.721 9.751 1.00 97.44 292 LYS A O 1
ATOM 2274 N N . LYS A 1 293 ? -21.330 15.451 7.909 1.00 96.81 293 LYS A N 1
ATOM 2275 C CA . LYS A 1 293 ? -22.471 16.200 7.348 1.00 96.81 293 LYS A CA 1
ATOM 2276 C C . LYS A 1 293 ? -23.652 16.245 8.316 1.00 96.81 293 LYS A C 1
ATOM 2278 O O . LYS A 1 293 ? -24.262 17.291 8.491 1.00 96.81 293 LYS A O 1
ATOM 2283 N N . ARG A 1 294 ? -23.966 15.117 8.955 1.00 97.44 294 ARG A N 1
ATOM 2284 C CA . ARG A 1 294 ? -24.993 15.028 9.998 1.00 97.44 294 ARG A CA 1
ATOM 2285 C C . ARG A 1 294 ? -24.699 15.980 11.162 1.00 97.44 294 ARG A C 1
ATOM 2287 O O . ARG A 1 294 ? -25.587 16.714 11.591 1.00 97.44 294 ARG A O 1
ATOM 2294 N N . LEU A 1 295 ? -23.460 15.985 11.653 1.00 96.75 295 LEU A N 1
ATOM 2295 C CA . LEU A 1 295 ? -23.033 16.877 12.730 1.00 96.75 295 LEU A CA 1
ATOM 2296 C C . LEU A 1 295 ? -23.145 18.355 12.321 1.00 96.75 295 LEU A C 1
ATOM 2298 O O . LEU A 1 295 ? -23.686 19.148 13.087 1.00 96.75 295 LEU A O 1
ATOM 2302 N N . ASP A 1 296 ? -22.737 18.697 11.097 1.00 97.00 296 ASP A N 1
ATOM 2303 C CA . ASP A 1 296 ? -22.804 20.058 10.543 1.00 97.00 296 ASP A CA 1
ATOM 2304 C C . ASP A 1 296 ? -24.241 20.572 10.376 1.00 97.00 296 ASP A C 1
ATOM 2306 O O . ASP A 1 296 ? -24.492 21.771 10.484 1.00 97.00 296 ASP A O 1
ATOM 2310 N N . ARG A 1 297 ? -25.207 19.667 10.170 1.00 97.62 297 ARG A N 1
ATOM 2311 C CA . ARG A 1 297 ? -26.647 19.983 10.159 1.00 97.62 297 ARG A CA 1
ATOM 2312 C C . ARG A 1 297 ? -27.255 20.134 11.561 1.00 97.62 297 ARG A C 1
ATOM 2314 O O . ARG A 1 297 ? -28.449 20.387 11.677 1.00 97.62 297 ARG A O 1
ATOM 2321 N N . GLY A 1 298 ? -26.469 19.970 12.628 1.00 96.94 298 GLY A N 1
ATOM 2322 C CA . GLY A 1 298 ? -26.945 20.059 14.013 1.00 96.94 298 GLY A CA 1
ATOM 2323 C C . GLY A 1 298 ? -27.699 18.818 14.507 1.00 96.94 298 GLY A C 1
ATOM 2324 O O . GLY A 1 298 ? -28.294 18.850 15.580 1.00 96.94 298 GLY A O 1
ATOM 2325 N N . GLU A 1 299 ? -27.660 17.703 13.770 1.00 96.75 299 GLU A N 1
ATOM 2326 C CA . GLU A 1 299 ? -28.381 16.457 14.101 1.00 96.75 299 GLU A CA 1
ATOM 2327 C C . GLU A 1 299 ? -27.638 15.580 15.132 1.00 96.75 299 GLU A C 1
ATOM 2329 O O . GLU A 1 299 ? -28.111 14.498 15.508 1.00 96.75 299 GLU A O 1
ATOM 2334 N N . GLY A 1 300 ? -26.453 16.029 15.564 1.00 96.38 300 GLY A N 1
ATOM 2335 C CA . GLY A 1 300 ? -25.577 15.345 16.513 1.00 96.38 300 GLY A CA 1
ATOM 2336 C C . GLY A 1 300 ? -25.036 14.002 16.013 1.00 96.38 300 GLY A C 1
ATOM 2337 O O . GLY A 1 300 ? -25.391 13.503 14.942 1.00 96.38 300 GLY A O 1
ATOM 2338 N N . LEU A 1 301 ? -24.170 13.379 16.816 1.00 97.62 301 LEU A N 1
ATOM 2339 C CA . LEU A 1 301 ? -23.691 12.026 16.532 1.00 97.62 301 LEU A CA 1
ATOM 2340 C C . LEU A 1 301 ? -24.702 10.955 16.981 1.00 97.62 301 LEU A C 1
ATOM 2342 O O . LEU A 1 301 ? -25.332 11.124 18.031 1.00 97.62 301 LEU A O 1
ATOM 2346 N N . PRO A 1 302 ? -24.826 9.838 16.242 1.00 97.38 302 PRO A N 1
ATOM 2347 C CA . PRO A 1 302 ? -25.622 8.687 16.660 1.00 97.38 302 PRO A CA 1
ATOM 2348 C C . PRO A 1 302 ? -25.085 8.020 17.931 1.00 97.38 302 PRO A C 1
ATOM 2350 O O . PRO A 1 302 ? -23.876 7.990 18.157 1.00 97.38 302 PRO A O 1
ATOM 2353 N N . ASP A 1 303 ? -25.966 7.398 18.715 1.00 97.25 303 ASP A N 1
ATOM 2354 C CA . ASP A 1 303 ? -25.593 6.748 19.981 1.00 97.25 303 ASP A CA 1
ATOM 2355 C C . ASP A 1 303 ? -24.583 5.614 19.806 1.00 97.25 303 ASP A C 1
ATOM 2357 O O . ASP A 1 303 ? -23.702 5.434 20.645 1.00 97.25 303 ASP A O 1
ATOM 2361 N N . TYR A 1 304 ? -24.637 4.893 18.684 1.00 96.62 304 TYR A N 1
ATOM 2362 C CA . TYR A 1 304 ? -23.673 3.834 18.403 1.00 96.62 304 TYR A CA 1
ATOM 2363 C C . TYR A 1 304 ? -22.234 4.370 18.252 1.00 96.62 304 TYR A C 1
ATOM 2365 O O . TYR A 1 304 ? -21.295 3.659 18.589 1.00 96.62 304 TYR A O 1
ATOM 2373 N N . LEU A 1 305 ? -22.042 5.633 17.840 1.00 96.94 305 LEU A N 1
ATOM 2374 C CA . LEU A 1 305 ? -20.722 6.292 17.805 1.00 96.94 305 LEU A CA 1
ATOM 2375 C C . LEU A 1 305 ? -20.244 6.781 19.179 1.00 96.94 305 LEU A C 1
ATOM 2377 O O . LEU A 1 305 ? -19.055 7.052 19.349 1.00 96.94 305 LEU A O 1
ATOM 2381 N N . LYS A 1 306 ? -21.169 6.959 20.129 1.00 97.50 306 LYS A N 1
ATOM 2382 C CA . LYS A 1 306 ? -20.889 7.451 21.488 1.00 97.50 306 LYS A CA 1
ATOM 2383 C C . LYS A 1 306 ? -20.622 6.312 22.465 1.00 97.50 306 LYS A C 1
ATOM 2385 O O . LYS A 1 306 ? -19.807 6.448 23.372 1.00 97.50 306 LYS A O 1
ATOM 2390 N N . ASN A 1 307 ? -21.308 5.188 22.270 1.00 97.50 307 ASN A N 1
ATOM 2391 C CA . ASN A 1 307 ? -21.357 4.096 23.239 1.00 97.50 307 ASN A CA 1
ATOM 2392 C C . ASN A 1 307 ? -20.444 2.910 22.898 1.00 97.50 307 ASN A C 1
ATOM 2394 O O . ASN A 1 307 ? -20.296 2.024 23.734 1.00 97.50 307 ASN A O 1
ATOM 2398 N N . HIS A 1 308 ? -19.812 2.887 21.720 1.00 98.12 308 HIS A N 1
ATOM 2399 C CA . HIS A 1 308 ? -18.922 1.801 21.299 1.00 98.12 308 HIS A CA 1
ATOM 2400 C C . HIS A 1 308 ? -17.625 2.335 20.675 1.00 98.12 308 HIS A C 1
ATOM 2402 O O . HIS A 1 308 ? -17.653 3.402 20.057 1.00 98.12 308 HIS A O 1
ATOM 2408 N N . PRO A 1 309 ? -16.503 1.598 20.787 1.00 98.31 309 PRO A N 1
ATOM 2409 C CA . PRO A 1 309 ? -15.292 1.890 20.025 1.00 98.31 309 PRO A CA 1
ATOM 2410 C C . PRO A 1 309 ? -15.534 1.860 18.517 1.00 98.31 309 PRO A C 1
ATOM 2412 O O . PRO A 1 309 ? -16.365 1.082 18.029 1.00 98.31 309 PRO A O 1
ATOM 2415 N N . VAL A 1 310 ? -14.767 2.659 17.777 1.00 98.38 310 VAL A N 1
ATOM 2416 C CA . VAL A 1 310 ? -14.877 2.778 16.322 1.00 98.38 310 VAL A CA 1
ATOM 2417 C C . VAL A 1 310 ? -13.709 2.071 15.649 1.00 98.38 310 VAL A C 1
ATOM 2419 O O . VAL A 1 310 ? -12.581 2.548 15.604 1.00 98.38 310 VAL A O 1
ATOM 2422 N N . TYR A 1 311 ? -13.989 0.918 15.053 1.00 98.44 311 TYR A N 1
ATOM 2423 C CA . TYR A 1 311 ? -13.015 0.179 14.269 1.00 98.44 311 TYR A CA 1
ATOM 2424 C C . TYR A 1 311 ? -13.043 0.606 12.808 1.00 98.44 311 TYR A C 1
ATOM 2426 O O . TYR A 1 311 ? -13.987 0.344 12.055 1.00 98.44 311 TYR A O 1
ATOM 2434 N N . TYR A 1 312 ? -11.956 1.239 12.383 1.00 98.19 312 TYR A N 1
ATOM 2435 C CA . TYR A 1 312 ? -11.779 1.627 10.996 1.00 98.19 312 TYR A CA 1
ATOM 2436 C C . TYR A 1 312 ? -11.474 0.402 10.141 1.00 98.19 312 TYR A C 1
ATOM 2438 O O . TYR A 1 312 ? -10.328 -0.033 10.039 1.00 98.19 312 TYR A O 1
ATOM 2446 N N . ALA A 1 313 ? -12.494 -0.151 9.489 1.00 96.56 313 ALA A N 1
ATOM 2447 C CA . ALA A 1 313 ? -12.344 -1.333 8.651 1.00 96.56 313 ALA A CA 1
ATOM 2448 C C . ALA A 1 313 ? -13.391 -1.400 7.531 1.00 96.56 313 ALA A C 1
ATOM 2450 O O . ALA A 1 313 ? -14.335 -0.617 7.463 1.00 96.56 313 ALA A O 1
ATOM 2451 N N . GLY A 1 314 ? -13.184 -2.329 6.598 1.00 95.06 314 GLY A N 1
ATOM 2452 C CA . GLY A 1 314 ? -14.144 -2.648 5.542 1.00 95.06 314 GLY A CA 1
ATOM 2453 C C . GLY A 1 314 ? -14.027 -4.129 5.190 1.00 95.06 314 GLY A C 1
ATOM 2454 O O . GLY A 1 314 ? -12.997 -4.498 4.610 1.00 95.06 314 GLY A O 1
ATOM 2455 N N . PRO A 1 315 ? -15.015 -4.965 5.546 1.00 96.38 315 PRO A N 1
ATOM 2456 C CA . PRO A 1 315 ? -14.894 -6.414 5.441 1.00 96.38 315 PRO A CA 1
ATOM 2457 C C . PRO A 1 315 ? -14.856 -6.867 3.979 1.00 96.38 315 PRO A C 1
ATOM 2459 O O . PRO A 1 315 ? -15.400 -6.207 3.090 1.00 96.38 315 PRO A O 1
ATOM 2462 N N . ALA A 1 316 ? -14.202 -7.997 3.719 1.00 97.75 316 ALA A N 1
ATOM 2463 C CA . ALA A 1 316 ? -14.424 -8.766 2.497 1.00 97.75 316 ALA A CA 1
ATOM 2464 C C . ALA A 1 316 ? -15.751 -9.540 2.576 1.00 97.75 316 ALA A C 1
ATOM 2466 O O . ALA A 1 316 ? -16.372 -9.610 3.637 1.00 97.75 316 ALA A O 1
ATOM 2467 N N . LYS A 1 317 ? -16.190 -10.133 1.458 1.00 97.94 317 LYS A N 1
ATOM 2468 C CA . LYS A 1 317 ? -17.383 -10.992 1.448 1.00 97.94 317 LYS A CA 1
ATOM 2469 C C . LYS A 1 317 ? -17.233 -12.148 2.442 1.00 97.94 317 LYS A C 1
ATOM 2471 O O . LYS A 1 317 ? -16.171 -12.763 2.526 1.00 97.94 317 LYS A O 1
ATOM 2476 N N . THR A 1 318 ? -18.304 -12.443 3.170 1.00 98.19 318 THR A N 1
ATOM 2477 C CA . THR A 1 318 ? -18.350 -13.550 4.130 1.00 98.19 318 THR A CA 1
ATOM 2478 C C . THR A 1 318 ? -18.500 -14.883 3.396 1.00 98.19 318 THR A C 1
ATOM 2480 O O . THR A 1 318 ? -19.469 -15.045 2.653 1.00 98.19 318 THR A O 1
ATOM 2483 N N . PRO A 1 319 ? -17.576 -15.842 3.582 1.00 97.56 319 PRO A N 1
ATOM 2484 C CA . PRO A 1 319 ? -17.743 -17.190 3.053 1.00 97.56 319 PRO A CA 1
ATOM 2485 C C . PRO A 1 319 ? -18.969 -17.890 3.649 1.00 97.56 319 PRO A C 1
ATOM 2487 O O . PRO A 1 319 ? -19.312 -17.675 4.812 1.00 97.56 319 PRO A O 1
ATOM 2490 N N . ALA A 1 320 ? -19.605 -18.769 2.872 1.00 97.31 320 ALA A N 1
ATOM 2491 C CA . ALA A 1 320 ? -20.761 -19.533 3.334 1.00 97.31 320 ALA A CA 1
ATOM 2492 C C . ALA A 1 320 ? -20.435 -20.344 4.602 1.00 97.31 320 ALA A C 1
ATOM 2494 O O . ALA A 1 320 ? -19.414 -21.026 4.666 1.00 97.31 320 ALA A O 1
ATOM 2495 N N . GLY A 1 321 ? -21.310 -20.257 5.607 1.00 97.38 321 GLY A N 1
ATOM 2496 C CA . GLY A 1 321 ? -21.165 -20.973 6.879 1.00 97.38 321 GLY A CA 1
ATOM 2497 C C . GLY A 1 321 ? -20.108 -20.411 7.838 1.00 97.38 321 GLY A C 1
ATOM 2498 O O . GLY A 1 321 ? -19.944 -20.964 8.922 1.00 97.38 321 GLY A O 1
ATOM 2499 N N . LEU A 1 322 ? -19.406 -19.327 7.483 1.00 97.94 322 LEU A N 1
ATOM 2500 C CA . LEU A 1 322 ? -18.430 -18.675 8.359 1.00 97.94 322 LEU A CA 1
ATOM 2501 C C . LEU A 1 322 ? -18.991 -17.387 8.983 1.00 97.94 322 LEU A C 1
ATOM 2503 O O . LEU A 1 322 ? -19.826 -16.721 8.373 1.00 97.94 322 LEU A O 1
ATOM 2507 N N . PRO A 1 323 ? -18.518 -16.996 10.182 1.00 96.50 323 PRO A N 1
ATOM 2508 C CA . PRO A 1 323 ? -19.044 -15.829 10.891 1.00 96.50 323 PRO A CA 1
ATOM 2509 C C . PRO A 1 323 ? -18.673 -14.492 10.232 1.00 96.50 323 PRO A C 1
ATOM 2511 O O . PRO A 1 323 ? -19.411 -13.519 10.348 1.00 96.50 323 PRO A O 1
ATOM 2514 N N . THR A 1 324 ? -17.527 -14.418 9.548 1.00 97.44 324 THR A N 1
ATOM 2515 C CA . THR A 1 324 ? -17.044 -13.197 8.890 1.00 97.44 324 THR A CA 1
ATOM 2516 C C . THR A 1 324 ? -16.113 -13.530 7.729 1.00 97.44 324 THR A C 1
ATOM 2518 O O . THR A 1 324 ? -15.417 -14.545 7.740 1.00 97.44 324 THR A O 1
ATOM 2521 N N . GLY A 1 325 ? -16.063 -12.644 6.734 1.00 97.62 325 GLY A N 1
ATOM 2522 C CA . GLY A 1 325 ? -14.946 -12.581 5.794 1.00 97.62 325 GLY A CA 1
ATOM 2523 C C . GLY A 1 325 ? -13.690 -11.991 6.438 1.00 97.62 325 GLY A C 1
ATOM 2524 O O . GLY A 1 325 ? -13.693 -11.583 7.602 1.00 97.62 325 GLY A O 1
ATOM 2525 N N . SER A 1 326 ? -12.605 -11.901 5.665 1.00 97.88 326 SER A N 1
ATOM 2526 C CA . SER A 1 326 ? -11.389 -11.205 6.100 1.00 97.88 326 SER A CA 1
ATOM 2527 C C . SER A 1 326 ? -11.701 -9.750 6.470 1.00 97.88 326 SER A C 1
ATOM 2529 O O . SER A 1 326 ? -12.280 -9.014 5.666 1.00 97.88 326 SER A O 1
ATOM 2531 N N . PHE A 1 327 ? -11.302 -9.329 7.675 1.00 97.44 327 PHE A N 1
ATOM 2532 C CA . PHE A 1 327 ? -11.777 -8.076 8.271 1.00 97.44 327 PHE A CA 1
ATOM 2533 C C . PHE A 1 327 ? -10.694 -7.313 9.054 1.00 97.44 327 PHE A C 1
ATOM 2535 O O . PHE A 1 327 ? -10.887 -6.907 10.198 1.00 97.44 327 PHE A O 1
ATOM 2542 N N . GLY A 1 328 ? -9.527 -7.127 8.434 1.00 95.81 328 GLY A N 1
ATOM 2543 C CA . GLY A 1 328 ? -8.435 -6.334 9.009 1.00 95.81 328 GLY A CA 1
ATOM 2544 C C . GLY A 1 328 ? -8.696 -4.814 9.023 1.00 95.81 328 GLY A C 1
ATOM 2545 O O . GLY A 1 328 ? -9.628 -4.341 8.357 1.00 95.81 328 GLY A O 1
ATOM 2546 N N . PRO A 1 329 ? -7.862 -4.046 9.752 1.00 96.56 329 PRO A N 1
ATOM 2547 C CA . PRO A 1 329 ? -8.009 -2.600 9.900 1.00 96.56 329 PRO A CA 1
ATOM 2548 C C . PRO A 1 329 ? -7.713 -1.848 8.600 1.00 96.56 329 PRO A C 1
ATOM 2550 O O . PRO A 1 329 ? -7.112 -2.366 7.655 1.00 96.56 329 PRO A O 1
ATOM 2553 N N . THR A 1 330 ? -8.075 -0.568 8.571 1.00 94.94 330 THR A N 1
ATOM 2554 C CA . THR A 1 330 ? -7.588 0.407 7.595 1.00 94.94 330 THR A CA 1
ATOM 2555 C C . THR A 1 330 ? -6.705 1.465 8.257 1.00 94.94 330 THR A C 1
ATOM 2557 O O . THR A 1 330 ? -6.670 1.600 9.475 1.00 94.94 330 THR A O 1
ATOM 2560 N N . THR A 1 331 ? -5.960 2.220 7.448 1.00 93.19 331 THR A N 1
ATOM 2561 C CA . THR A 1 331 ? -5.072 3.289 7.922 1.00 93.19 331 THR A CA 1
ATOM 2562 C C . THR A 1 331 ? -5.837 4.353 8.715 1.00 93.19 331 THR A C 1
ATOM 2564 O O . THR A 1 331 ? -6.657 5.061 8.133 1.00 93.19 331 THR A O 1
ATOM 2567 N N . ALA A 1 332 ? -5.508 4.505 10.001 1.00 93.94 332 ALA A N 1
ATOM 2568 C CA . ALA A 1 332 ? -6.153 5.462 10.903 1.00 93.94 332 ALA A CA 1
ATOM 2569 C C . ALA A 1 332 ? -6.010 6.922 10.450 1.00 93.94 332 ALA A C 1
ATOM 2571 O O . ALA A 1 332 ? -7.004 7.636 10.432 1.00 93.94 332 ALA A O 1
ATOM 2572 N N . GLY A 1 333 ? -4.828 7.307 9.950 1.00 92.38 333 GLY A N 1
ATOM 2573 C CA . GLY A 1 333 ? -4.505 8.690 9.565 1.00 92.38 333 GLY A CA 1
ATOM 2574 C C . GLY A 1 333 ? -5.442 9.356 8.547 1.00 92.38 333 GLY A C 1
ATOM 2575 O O . GLY A 1 333 ? -5.408 10.567 8.373 1.00 92.38 333 GLY A O 1
ATOM 2576 N N . ARG A 1 334 ? -6.286 8.587 7.842 1.00 93.25 334 ARG A N 1
ATOM 2577 C CA . ARG A 1 334 ? -7.298 9.149 6.927 1.00 93.25 334 ARG A CA 1
ATOM 2578 C C . ARG A 1 334 ? -8.543 9.676 7.647 1.00 93.25 334 ARG A C 1
ATOM 2580 O O . ARG A 1 334 ? -9.330 10.385 7.030 1.00 93.25 334 ARG A O 1
ATOM 2587 N N . MET A 1 335 ? -8.723 9.318 8.916 1.00 97.75 335 MET A N 1
ATOM 2588 C CA . MET A 1 335 ? -9.842 9.752 9.749 1.00 97.75 335 MET A CA 1
ATOM 2589 C C . MET A 1 335 ? -9.451 10.867 10.737 1.00 97.75 335 MET A C 1
ATOM 2591 O O . MET A 1 335 ? -10.339 11.411 11.387 1.00 97.75 335 MET A O 1
ATOM 2595 N N . ASP A 1 336 ? -8.169 11.255 10.821 1.00 95.88 336 ASP A N 1
ATOM 2596 C CA . ASP A 1 336 ? -7.648 12.230 11.799 1.00 95.88 336 ASP A CA 1
ATOM 2597 C C . ASP A 1 336 ? -8.429 13.555 11.812 1.00 95.88 336 ASP A C 1
ATOM 2599 O O . ASP A 1 336 ? -8.716 14.099 12.876 1.00 95.88 336 ASP A O 1
ATOM 2603 N N . SER A 1 337 ? -8.848 14.041 10.638 1.00 95.69 337 SER A N 1
ATOM 2604 C CA . SER A 1 337 ? -9.622 15.282 10.483 1.00 95.69 337 SER A CA 1
ATOM 2605 C C . SER A 1 337 ? -11.011 15.261 11.130 1.00 95.69 337 SER A C 1
ATOM 2607 O O . SER A 1 337 ? -11.608 16.319 11.277 1.00 95.69 337 SER A O 1
ATOM 2609 N N . TYR A 1 338 ? -11.549 14.089 11.482 1.00 97.00 338 TYR A N 1
ATOM 2610 C CA . TYR A 1 338 ? -12.875 13.962 12.102 1.00 97.00 338 TYR A CA 1
ATOM 2611 C C . TYR A 1 338 ? -12.813 13.831 13.628 1.00 97.00 338 TYR A C 1
ATOM 2613 O O . TYR A 1 338 ? -13.816 14.068 14.299 1.00 97.00 338 TYR A O 1
ATOM 2621 N N . VAL A 1 339 ? -11.661 13.434 14.181 1.00 97.12 339 VAL A N 1
ATOM 2622 C CA . VAL A 1 339 ? -11.551 12.968 15.573 1.00 97.12 339 VAL A CA 1
ATOM 2623 C C . VAL A 1 339 ? -11.911 14.068 16.570 1.00 97.12 339 VAL A C 1
ATOM 2625 O O . VAL A 1 339 ? -12.769 13.848 17.419 1.00 97.12 339 VAL A O 1
ATOM 2628 N N . ASP A 1 340 ? -11.309 15.254 16.452 1.00 97.38 340 ASP A N 1
ATOM 2629 C CA . ASP A 1 340 ? -11.525 16.356 17.403 1.00 97.38 340 ASP A CA 1
ATOM 2630 C C . ASP A 1 340 ? -13.000 16.796 17.455 1.00 97.38 340 ASP A C 1
ATOM 2632 O O . ASP A 1 340 ? -13.592 16.909 18.529 1.00 97.38 340 ASP A O 1
ATOM 2636 N N . GLU A 1 341 ? -13.635 16.974 16.294 1.00 97.06 341 GLU A N 1
ATOM 2637 C CA . GLU A 1 341 ? -15.049 17.352 16.218 1.00 97.06 341 GLU A CA 1
ATOM 2638 C C . GLU A 1 341 ? -15.971 16.256 16.761 1.00 97.06 341 GLU A C 1
ATOM 2640 O O . GLU A 1 341 ? -16.925 16.546 17.489 1.00 97.06 341 GLU A O 1
ATOM 2645 N N . PHE A 1 342 ? -15.684 14.987 16.455 1.00 98.19 342 PHE A N 1
ATOM 2646 C CA . PHE A 1 342 ? -16.506 13.881 16.937 1.00 98.19 342 PHE A CA 1
ATOM 2647 C C . PHE A 1 342 ? -16.390 13.703 18.452 1.00 98.19 342 PHE A C 1
ATOM 2649 O O . PHE A 1 342 ? -17.410 13.509 19.117 1.00 98.19 342 PHE A O 1
ATOM 2656 N N . GLN A 1 343 ? -15.188 13.857 19.011 1.00 98.06 343 GLN A N 1
ATOM 2657 C CA . GLN A 1 343 ? -14.958 13.794 20.455 1.00 98.06 343 GLN A CA 1
ATOM 2658 C C . GLN A 1 343 ? -15.633 14.950 21.195 1.00 98.06 343 GLN A C 1
ATOM 2660 O O . GLN A 1 343 ? -16.255 14.721 22.233 1.00 98.06 343 GLN A O 1
ATOM 2665 N N . LYS A 1 344 ? -15.622 16.168 20.634 1.00 97.50 344 LYS A N 1
ATOM 2666 C CA . LYS A 1 344 ? -16.401 17.305 21.164 1.00 97.50 344 LYS A CA 1
ATOM 2667 C C . LYS A 1 344 ? -17.905 17.022 21.189 1.00 97.50 344 LYS A C 1
ATOM 2669 O O . LYS A 1 344 ? -18.595 17.468 22.101 1.00 97.50 344 LYS A O 1
ATOM 2674 N N . ALA A 1 345 ? -18.404 16.246 20.227 1.00 97.19 345 ALA A N 1
ATOM 2675 C CA . ALA A 1 345 ? -19.788 15.773 20.177 1.00 97.19 345 ALA A CA 1
ATOM 2676 C C . ALA A 1 345 ? -20.044 14.480 20.992 1.00 97.19 345 ALA A C 1
ATOM 2678 O O . ALA A 1 345 ? -21.146 13.922 20.938 1.00 97.19 345 ALA A O 1
ATOM 2679 N N . GLY A 1 346 ? -19.050 14.003 21.752 1.00 96.69 346 GLY A N 1
ATOM 2680 C CA . GLY A 1 346 ? -19.145 12.856 22.658 1.00 96.69 346 GLY A CA 1
ATOM 2681 C C . GLY A 1 346 ? -19.014 11.477 22.001 1.00 96.69 346 GLY A C 1
ATOM 2682 O O . GLY A 1 346 ? -19.350 10.485 22.643 1.00 96.69 346 GLY A O 1
ATOM 2683 N N . GLY A 1 347 ? -18.573 11.395 20.743 1.00 96.69 347 GLY A N 1
ATOM 2684 C CA . GLY A 1 347 ? -18.348 10.135 20.023 1.00 96.69 347 GLY A CA 1
ATOM 2685 C C . GLY A 1 347 ? -16.896 9.927 19.597 1.00 96.69 347 GLY A C 1
ATOM 2686 O O . GLY A 1 347 ? -16.058 10.804 19.774 1.00 96.69 347 GLY A O 1
ATOM 2687 N N . SER A 1 348 ? -16.587 8.760 19.023 1.00 96.88 348 SER A N 1
ATOM 2688 C CA . SER A 1 348 ? -15.230 8.426 18.543 1.00 96.88 348 SER A CA 1
ATOM 2689 C C . SER A 1 348 ? -14.141 8.555 19.626 1.00 96.88 348 SER A C 1
ATOM 2691 O O . SER A 1 348 ? -13.038 9.055 19.382 1.00 96.88 348 SER A O 1
ATOM 2693 N N . LEU A 1 349 ? -14.476 8.130 20.847 1.00 96.94 349 LEU A N 1
ATOM 2694 C CA . LEU A 1 349 ? -13.601 8.225 22.019 1.00 96.94 349 LEU A CA 1
ATOM 2695 C C . LEU A 1 349 ? -12.543 7.108 22.073 1.00 96.94 349 LEU A C 1
ATOM 2697 O O . LEU A 1 349 ? -11.547 7.269 22.776 1.00 96.94 349 LEU A O 1
ATOM 2701 N N . ILE A 1 350 ? -12.766 5.998 21.355 1.00 92.81 350 ILE A N 1
ATOM 2702 C CA . ILE A 1 350 ? -11.874 4.830 21.252 1.00 92.81 350 ILE A CA 1
ATOM 2703 C C . ILE A 1 350 ? -11.809 4.369 19.803 1.00 92.81 350 ILE A C 1
ATOM 2705 O O . ILE A 1 350 ? -12.904 4.214 19.205 1.00 92.81 350 ILE A O 1
#

pLDDT: mean 96.02, std 5.83, range [59.66, 98.94]